Protein AF-A0A976JKV8-F1 (afdb_monomer_lite)

Secondary structure (DSSP, 8-state):
------------------------S-TT--HHHHHHHHHHHHHTTT----EEETTTT-BTTB--TT--HHHHHHSS--SEEEEEHHHHHHSHHHHHHHHHHHHHHHHHTTPEEEEE--PPPTTT---TT-----HHHHSTTSTTHHHHHHHHHHHHHHHTT-B-TTSPBPPEEEE-STTTTSSSSGGG--SS-THHHHHHHHHHHHHHHHHHHH-

Radius of gyration: 23.62 Å; chains: 1; bounding box: 41×101×48 Å

Sequence (215 aa):
MRMIHTRILTFLVGLIFFTNVHAIVDSNATIETKTLFQNLKSLQGKGTLFGHQNAEKEGHGWLRTGVSDVYKVSGKYPGVVGFDFKDVLQYYSTYFDFFLEKVKLAHEKGAVVTFSWHSYNPLTTRTFYDKTPAIDRILPGGDRHEYFKGRLDVIAKFANRALDAEGKLIPIIFRPWHEHNHKWFWWGNSKKSGKAAEQEFINLWRFTVHYLRDV

pLDDT: mean 91.11, std 15.88, range [36.81, 98.88]

Structure (mmCIF, N/CA/C/O backbone):
data_AF-A0A976JKV8-F1
#
_entry.id   AF-A0A976JKV8-F1
#
loop_
_atom_site.group_PDB
_atom_site.id
_atom_site.type_symbol
_atom_site.label_atom_id
_atom_site.label_alt_id
_atom_site.label_comp_id
_atom_site.label_asym_id
_atom_site.label_entity_id
_atom_site.label_seq_id
_atom_site.pdbx_PDB_ins_code
_atom_site.Cartn_x
_atom_site.Cartn_y
_atom_site.Cartn_z
_atom_site.occupancy
_atom_site.B_iso_or_equiv
_atom_site.auth_seq_id
_atom_site.auth_comp_id
_atom_site.auth_asym_id
_atom_site.auth_atom_id
_atom_site.pdbx_PDB_model_num
ATOM 1 N N . MET A 1 1 ? -20.499 -78.858 20.862 1.00 39.88 1 MET A N 1
ATOM 2 C CA . MET A 1 1 ? -19.099 -78.466 20.588 1.00 39.88 1 MET A CA 1
ATOM 3 C C . MET A 1 1 ? -19.122 -77.195 19.743 1.00 39.88 1 MET A C 1
ATOM 5 O O . MET A 1 1 ? -19.748 -77.214 18.698 1.00 39.88 1 MET A O 1
ATOM 9 N N . ARG A 1 2 ? -18.485 -76.123 20.247 1.00 39.72 2 ARG A N 1
ATOM 10 C CA . ARG A 1 2 ? -18.239 -74.781 19.661 1.00 39.72 2 ARG A CA 1
ATOM 11 C C . ARG A 1 2 ? -19.439 -73.844 19.414 1.00 39.72 2 ARG A C 1
ATOM 13 O O . ARG A 1 2 ? -19.993 -73.781 18.327 1.00 39.72 2 ARG A O 1
ATOM 20 N N . MET A 1 3 ? -19.728 -73.023 20.431 1.00 36.81 3 MET A N 1
ATOM 21 C CA . MET A 1 3 ? -20.344 -71.700 20.267 1.00 36.81 3 MET A CA 1
ATOM 22 C C . MET A 1 3 ? -19.334 -70.750 19.606 1.00 36.81 3 MET A C 1
ATOM 24 O O . MET A 1 3 ? -18.222 -70.599 20.112 1.00 36.81 3 MET A O 1
ATOM 28 N N . ILE A 1 4 ? -19.709 -70.102 18.504 1.00 42.97 4 ILE A N 1
ATOM 29 C CA . ILE A 1 4 ? -18.917 -69.038 17.874 1.00 42.97 4 ILE A CA 1
ATOM 30 C C . ILE A 1 4 ? -19.501 -67.704 18.346 1.00 42.97 4 ILE A C 1
ATOM 32 O O . ILE A 1 4 ? -20.624 -67.351 18.004 1.00 42.97 4 ILE A O 1
ATOM 36 N N . HIS A 1 5 ? -18.755 -66.992 19.191 1.00 41.97 5 HIS A N 1
ATOM 37 C CA . HIS A 1 5 ? -19.048 -65.610 19.564 1.00 41.97 5 HIS A CA 1
ATOM 38 C C . HIS A 1 5 ? -18.540 -64.678 18.463 1.00 41.97 5 HIS A C 1
ATOM 40 O O . HIS A 1 5 ? -17.334 -64.467 18.325 1.00 41.97 5 HIS A O 1
ATOM 46 N N . THR A 1 6 ? -19.456 -64.099 17.695 1.00 44.81 6 THR A N 1
ATOM 47 C CA . THR A 1 6 ? -19.142 -63.036 16.739 1.00 44.81 6 THR A CA 1
ATOM 48 C C . THR A 1 6 ? -18.954 -61.728 17.505 1.00 44.81 6 THR A C 1
ATOM 50 O O . THR A 1 6 ? -19.918 -61.126 17.973 1.00 44.81 6 THR A O 1
ATOM 53 N N . ARG A 1 7 ? -17.702 -61.288 17.675 1.00 43.22 7 ARG A N 1
ATOM 54 C CA . ARG A 1 7 ? -17.387 -59.951 18.195 1.00 43.22 7 ARG A CA 1
ATOM 55 C C . ARG A 1 7 ? -17.605 -58.928 17.080 1.00 43.22 7 ARG A C 1
ATOM 57 O O . ARG A 1 7 ? -16.866 -58.923 16.101 1.00 43.22 7 ARG A O 1
ATOM 64 N N . ILE A 1 8 ? -18.608 -58.068 17.235 1.00 44.66 8 ILE A N 1
ATOM 65 C CA . ILE A 1 8 ? -18.789 -56.882 16.393 1.00 44.66 8 ILE A CA 1
ATOM 66 C C . ILE A 1 8 ? -17.754 -55.848 16.848 1.00 44.66 8 ILE A C 1
ATOM 68 O O . ILE A 1 8 ? -17.825 -55.334 17.961 1.00 44.66 8 ILE A O 1
ATOM 72 N N . LEU A 1 9 ? -16.759 -55.595 16.000 1.00 39.41 9 LEU A N 1
ATOM 73 C CA . LEU A 1 9 ? -15.765 -54.547 16.191 1.00 39.41 9 LEU A CA 1
ATOM 74 C C . LEU A 1 9 ? -16.287 -53.275 15.510 1.00 39.41 9 LEU A C 1
ATOM 76 O O . LEU A 1 9 ? -16.192 -53.128 14.293 1.00 39.41 9 LEU A O 1
ATOM 80 N N . THR A 1 10 ? -16.883 -52.371 16.282 1.00 46.50 10 THR A N 1
ATOM 81 C CA . THR A 1 10 ? -17.338 -51.073 15.774 1.00 46.50 10 THR A CA 1
ATOM 82 C C . THR A 1 10 ? -16.123 -50.164 15.577 1.00 46.50 10 THR A C 1
ATOM 84 O O . THR A 1 10 ? -15.565 -49.648 16.542 1.00 46.50 10 THR A O 1
ATOM 87 N N . PHE A 1 11 ? -15.688 -49.977 14.330 1.00 43.47 11 PHE A N 1
ATOM 88 C CA . PHE A 1 11 ? -14.693 -48.963 13.977 1.00 43.47 11 PHE A CA 1
ATOM 89 C C . PHE A 1 11 ? -15.359 -47.582 14.004 1.00 43.47 11 PHE A C 1
ATOM 91 O O . PHE A 1 11 ? -16.168 -47.253 13.138 1.00 43.47 11 PHE A O 1
ATOM 98 N N . LEU A 1 12 ? -15.022 -46.769 15.007 1.00 46.75 12 LEU A N 1
ATOM 99 C CA . LEU A 1 12 ? -15.370 -45.352 15.024 1.00 46.75 12 LEU A CA 1
ATOM 100 C C . LEU A 1 12 ? -14.447 -44.636 14.026 1.00 46.75 12 LEU A C 1
ATOM 102 O O . LEU A 1 12 ? -13.292 -44.341 14.328 1.00 46.75 12 LEU A O 1
ATOM 106 N N . VAL A 1 13 ? -14.934 -44.391 12.810 1.00 50.72 13 VAL A N 1
ATOM 107 C CA . VAL A 1 13 ? -14.253 -43.500 11.865 1.00 50.72 13 VAL 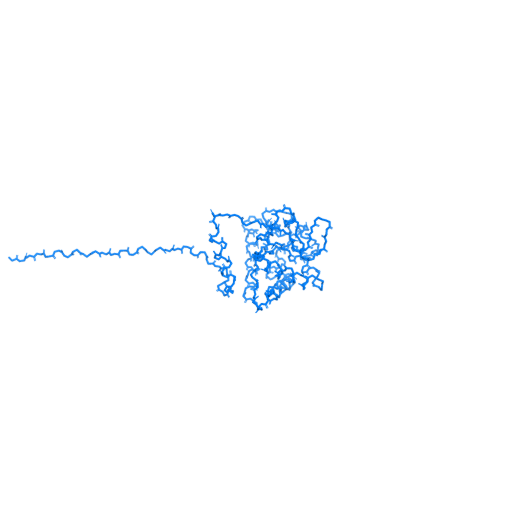A CA 1
ATOM 108 C C . VAL A 1 13 ? -14.469 -42.078 12.370 1.00 50.72 13 VAL A C 1
ATOM 110 O O . VAL A 1 13 ? -15.534 -41.492 12.185 1.00 50.72 13 VAL A O 1
ATOM 113 N N . GLY A 1 14 ? -13.471 -41.532 13.064 1.00 47.03 14 GLY A N 1
ATOM 114 C CA . GLY A 1 14 ? -13.439 -40.114 13.392 1.00 47.03 14 GLY A CA 1
ATOM 115 C C . GLY A 1 14 ? -13.418 -39.308 12.098 1.00 47.03 14 GLY A C 1
ATOM 116 O O . GLY A 1 14 ? -12.431 -39.343 11.365 1.00 47.03 14 GLY A O 1
ATOM 117 N N . LEU A 1 15 ? -14.506 -38.591 1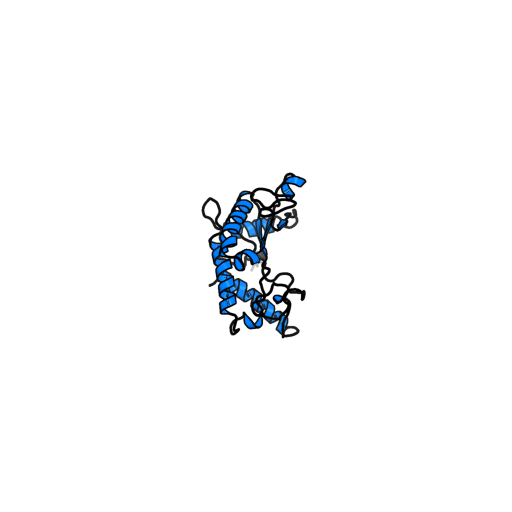1.806 1.00 45.84 15 LEU A N 1
ATOM 118 C CA . LEU A 1 15 ? -14.502 -37.547 10.788 1.00 45.84 15 LEU A CA 1
ATOM 119 C C . LEU A 1 15 ? -13.514 -36.468 11.244 1.00 45.84 15 LEU A C 1
ATOM 121 O O . LEU A 1 15 ? -13.829 -35.624 12.083 1.00 45.84 15 LEU A O 1
ATOM 125 N N . ILE A 1 16 ? -12.303 -36.498 10.694 1.00 51.25 16 ILE A N 1
ATOM 126 C CA . ILE A 1 16 ? -11.393 -35.361 10.766 1.00 51.25 16 ILE A CA 1
ATOM 127 C C . ILE A 1 16 ? -11.999 -34.295 9.857 1.00 51.25 16 ILE A C 1
ATOM 129 O O . ILE A 1 16 ? -11.837 -34.320 8.637 1.00 51.25 16 ILE A O 1
ATOM 133 N N . PHE A 1 17 ? -12.737 -33.361 10.452 1.00 45.94 17 PHE A N 1
ATOM 134 C CA . PHE A 1 17 ? -13.080 -32.118 9.784 1.00 45.94 17 PHE A CA 1
ATOM 135 C C . PHE A 1 17 ? -11.784 -31.330 9.588 1.00 45.94 17 PHE A C 1
ATOM 137 O O . PHE A 1 17 ? -11.336 -30.609 10.479 1.00 45.94 17 PHE A O 1
ATOM 144 N N . PHE A 1 18 ? -11.176 -31.453 8.408 1.00 44.19 18 PHE A N 1
ATOM 145 C CA . PHE A 1 18 ? -10.237 -30.449 7.930 1.00 44.19 18 PHE A CA 1
ATOM 146 C C . PHE A 1 18 ? -11.033 -29.164 7.725 1.00 44.19 18 PHE A C 1
ATOM 148 O O . PHE A 1 18 ? -11.621 -28.921 6.670 1.00 44.19 18 PHE A O 1
ATOM 155 N N . THR A 1 19 ? -11.095 -28.330 8.759 1.00 47.00 19 THR A N 1
ATOM 156 C CA . THR A 1 19 ? -11.430 -26.932 8.535 1.00 47.00 19 THR A CA 1
ATOM 157 C C . THR A 1 19 ? -10.326 -26.392 7.632 1.00 47.00 19 THR A C 1
ATOM 159 O O . THR A 1 19 ? -9.151 -26.419 7.990 1.00 47.00 19 THR A O 1
ATOM 162 N N . ASN A 1 20 ? -10.682 -25.954 6.422 1.00 43.91 20 ASN A N 1
ATOM 163 C CA . ASN A 1 20 ? -9.790 -25.159 5.582 1.00 43.91 20 ASN A CA 1
ATOM 164 C C . ASN A 1 20 ? -9.567 -23.819 6.298 1.00 43.91 20 ASN A C 1
ATOM 166 O O . ASN A 1 20 ? -10.203 -22.795 6.008 1.00 43.91 20 ASN A O 1
ATOM 170 N N . VAL A 1 21 ? -8.697 -23.838 7.308 1.00 53.44 21 VAL A N 1
ATOM 171 C CA . VAL A 1 21 ? -8.121 -22.647 7.904 1.00 53.44 21 VAL A CA 1
ATOM 172 C C . VAL A 1 21 ? -7.271 -22.051 6.796 1.00 53.44 21 VAL A C 1
ATOM 174 O O . VAL A 1 21 ? -6.138 -22.458 6.578 1.00 53.44 21 VAL A O 1
ATOM 177 N N . HIS A 1 22 ? -7.863 -21.134 6.032 1.00 58.97 22 HIS A N 1
ATOM 178 C CA . HIS A 1 22 ? -7.106 -20.255 5.156 1.00 58.97 22 HIS A CA 1
ATOM 179 C C . HIS A 1 22 ? -6.060 -19.576 6.038 1.00 58.97 22 HIS A C 1
ATOM 181 O O . HIS A 1 22 ? -6.407 -18.735 6.872 1.00 58.97 22 HIS A O 1
ATOM 187 N N . ALA A 1 23 ? -4.820 -20.046 5.936 1.00 80.38 23 ALA A N 1
ATOM 188 C CA . ALA A 1 23 ? -3.713 -19.532 6.712 1.00 80.38 23 ALA A CA 1
ATOM 189 C C . ALA A 1 23 ? -3.406 -18.106 6.24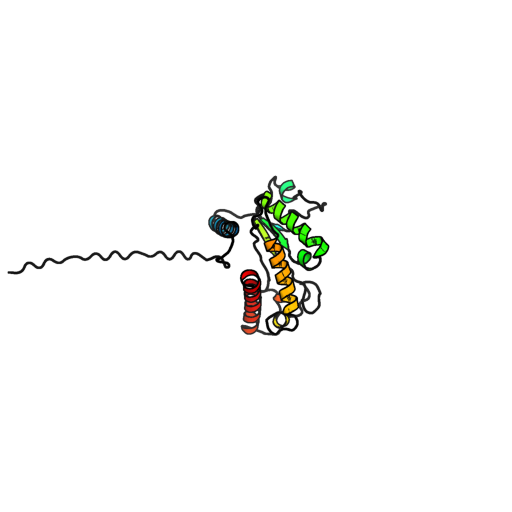5 1.00 80.38 23 ALA A C 1
ATOM 191 O O . ALA A 1 23 ? -3.526 -17.782 5.061 1.00 80.38 23 ALA A O 1
ATOM 192 N N . ILE A 1 24 ? -3.025 -17.249 7.187 1.00 92.25 24 ILE A N 1
ATOM 193 C CA . ILE A 1 24 ? -2.465 -15.940 6.864 1.00 92.25 24 ILE A CA 1
ATOM 194 C C . ILE A 1 24 ? -1.150 -16.127 6.085 1.00 92.25 24 ILE A C 1
ATOM 196 O O . ILE A 1 24 ? -0.416 -17.085 6.321 1.00 92.25 24 ILE A O 1
ATOM 200 N N . VAL A 1 25 ? -0.864 -15.219 5.146 1.00 95.75 25 VAL A N 1
ATOM 201 C CA . VAL A 1 25 ? 0.327 -15.282 4.274 1.00 95.75 25 VAL A CA 1
ATOM 202 C C . VAL A 1 25 ? 1.633 -15.255 5.073 1.00 95.75 25 VAL A C 1
ATOM 204 O O . VAL A 1 25 ? 2.606 -15.899 4.682 1.00 95.75 25 VAL A O 1
ATOM 207 N N . ASP A 1 26 ? 1.654 -14.519 6.181 1.00 96.94 26 ASP A N 1
ATOM 208 C CA . ASP A 1 26 ? 2.770 -14.477 7.117 1.00 96.94 26 ASP A CA 1
ATOM 209 C C . ASP A 1 26 ? 2.430 -15.256 8.394 1.00 96.94 26 ASP A C 1
ATOM 211 O O . ASP A 1 26 ? 1.652 -14.806 9.238 1.00 96.94 26 ASP A O 1
ATOM 215 N N . SER A 1 27 ? 3.028 -16.440 8.550 1.00 94.31 27 SER A N 1
ATOM 216 C CA . SER A 1 27 ? 2.865 -17.273 9.746 1.00 94.31 27 SER A CA 1
ATOM 217 C C . SER A 1 27 ? 3.461 -16.636 11.005 1.00 94.31 27 SER A C 1
ATOM 219 O O . SER A 1 27 ? 3.006 -16.929 12.118 1.00 94.31 27 SER A O 1
ATOM 221 N N . ASN A 1 28 ? 4.434 -15.738 10.840 1.00 95.81 28 ASN A N 1
ATOM 222 C CA . ASN A 1 28 ? 5.123 -15.031 11.916 1.00 95.81 28 ASN A CA 1
ATOM 223 C C . ASN A 1 28 ? 4.481 -13.675 12.236 1.00 95.81 28 ASN A C 1
ATOM 225 O O . ASN A 1 28 ? 4.960 -12.985 13.134 1.00 95.81 28 ASN A O 1
ATOM 229 N N . ALA A 1 29 ? 3.359 -13.338 11.589 1.00 97.38 29 ALA A N 1
ATOM 230 C CA . ALA A 1 29 ? 2.634 -12.101 11.839 1.00 97.38 29 ALA A CA 1
ATOM 231 C C . ALA A 1 29 ? 2.325 -11.911 13.334 1.00 97.38 29 ALA A C 1
ATOM 233 O O . ALA A 1 29 ? 2.075 -12.883 14.067 1.00 97.38 29 ALA A O 1
ATOM 234 N N . THR A 1 30 ? 2.298 -10.647 13.766 1.00 98.06 30 THR A N 1
ATOM 235 C CA . THR A 1 30 ? 1.994 -10.263 15.150 1.00 98.06 30 THR A CA 1
ATOM 236 C C . THR A 1 30 ? 0.635 -10.790 15.603 1.00 98.06 30 THR A C 1
ATOM 238 O O . THR A 1 30 ? -0.246 -11.103 14.789 1.00 98.06 30 THR A O 1
ATOM 241 N N . ILE A 1 31 ? 0.438 -10.880 16.921 1.00 97.44 31 ILE A N 1
ATOM 242 C CA . ILE A 1 31 ? -0.849 -11.301 17.477 1.00 97.44 31 ILE A CA 1
ATOM 243 C C . ILE A 1 31 ? -1.970 -10.339 17.061 1.00 97.44 31 ILE A C 1
ATOM 245 O O . ILE A 1 31 ? -3.061 -10.793 16.722 1.00 97.44 31 ILE A O 1
ATOM 249 N N . GLU A 1 32 ? -1.688 -9.039 16.977 1.00 97.88 32 GLU A N 1
ATOM 250 C CA . GLU A 1 32 ? -2.613 -8.004 16.513 1.00 97.88 32 GLU A CA 1
ATOM 251 C C . GLU A 1 32 ? -3.039 -8.251 15.055 1.00 97.88 32 GLU A C 1
ATOM 253 O O . GLU A 1 32 ? -4.229 -8.224 14.738 1.00 97.88 32 GLU A O 1
ATOM 258 N N . THR A 1 33 ? -2.095 -8.591 14.170 1.00 98.31 33 THR A N 1
ATOM 259 C CA . THR A 1 33 ? -2.385 -8.870 12.752 1.00 98.31 33 THR A CA 1
ATOM 260 C C . THR A 1 33 ? -3.195 -10.156 12.579 1.00 98.31 33 THR A C 1
ATOM 262 O O . THR A 1 33 ? -4.171 -10.191 11.822 1.00 98.31 33 THR A O 1
ATOM 265 N N . LYS A 1 34 ? -2.845 -11.215 13.321 1.00 97.31 34 LYS A N 1
ATOM 266 C CA . LYS A 1 34 ? -3.608 -12.475 13.349 1.00 97.31 34 LYS A CA 1
ATOM 267 C C . LYS A 1 34 ? -5.030 -12.253 13.873 1.00 97.31 34 LYS A C 1
ATOM 269 O O . LYS A 1 34 ? -5.981 -12.786 13.300 1.00 97.31 34 LYS A O 1
ATOM 274 N N . THR A 1 35 ? -5.177 -11.423 14.904 1.00 96.56 35 THR A N 1
ATOM 275 C CA . THR A 1 35 ? -6.473 -11.050 15.484 1.00 96.56 35 THR A CA 1
ATOM 276 C C . THR A 1 35 ? -7.320 -10.262 14.487 1.00 96.56 35 THR A C 1
ATOM 278 O O . THR A 1 35 ? -8.487 -10.596 14.290 1.00 96.56 35 THR A O 1
ATOM 281 N N . LEU A 1 36 ? -6.746 -9.281 13.777 1.00 97.31 36 LEU A N 1
ATOM 282 C CA . LEU A 1 36 ? -7.456 -8.555 12.719 1.00 97.31 36 LEU A CA 1
ATOM 283 C C . LEU A 1 36 ? -7.985 -9.513 11.641 1.00 97.31 36 LEU A C 1
ATOM 285 O O . LEU A 1 36 ? -9.162 -9.447 11.286 1.00 97.31 36 LEU A O 1
ATOM 289 N N . PHE A 1 37 ? -7.149 -10.429 11.145 1.00 97.00 37 PHE A N 1
ATOM 290 C CA . PHE A 1 37 ? -7.559 -11.413 10.139 1.00 97.00 37 PHE A CA 1
ATOM 291 C C . PHE A 1 37 ? -8.741 -12.273 10.617 1.00 97.00 37 PHE A C 1
ATOM 293 O O . PHE A 1 37 ? -9.720 -12.459 9.889 1.00 97.00 37 PHE A O 1
ATOM 300 N N . GLN A 1 38 ? -8.684 -12.763 11.859 1.00 95.69 38 GLN A N 1
ATOM 301 C CA . GLN A 1 38 ? -9.765 -13.545 12.464 1.00 95.69 38 GLN A CA 1
ATOM 302 C C . GLN A 1 38 ? -11.049 -12.725 12.640 1.00 95.69 38 GLN A C 1
ATOM 304 O O . GLN A 1 38 ? -12.133 -13.225 12.336 1.00 95.69 38 GLN A O 1
ATOM 309 N N . ASN A 1 39 ? -10.937 -11.466 13.066 1.00 95.12 39 ASN A N 1
ATOM 310 C CA . ASN A 1 39 ? -12.075 -10.563 13.229 1.00 95.12 39 ASN A CA 1
ATOM 311 C C . ASN A 1 39 ? -12.764 -10.271 11.891 1.00 95.12 39 ASN A C 1
ATOM 313 O O . ASN A 1 39 ? -13.984 -10.364 11.792 1.00 95.12 39 ASN A O 1
ATOM 317 N N . LEU A 1 40 ? -12.002 -9.997 10.830 1.00 95.69 40 LEU A N 1
ATOM 318 C CA . LEU A 1 40 ? -12.573 -9.788 9.495 1.00 95.69 40 LEU A CA 1
ATOM 319 C C . LEU A 1 40 ? -13.291 -11.041 8.984 1.00 95.69 40 LEU A C 1
ATOM 321 O O . LEU A 1 40 ? -14.386 -10.946 8.430 1.00 95.69 40 LEU A O 1
ATOM 325 N N . LYS A 1 41 ? -12.720 -12.226 9.228 1.00 94.00 41 LYS A N 1
ATOM 326 C CA . LYS A 1 41 ? -13.367 -13.498 8.890 1.00 94.00 41 LYS A CA 1
ATOM 327 C C . LYS A 1 41 ? -14.652 -13.717 9.691 1.00 94.00 41 LYS A C 1
ATOM 329 O O . LYS A 1 41 ? -15.642 -14.181 9.135 1.00 94.00 41 LYS A O 1
ATOM 334 N N . SER A 1 42 ? -14.666 -13.374 10.979 1.00 94.25 42 SER A N 1
ATOM 335 C CA . SER A 1 42 ? -15.834 -13.572 11.846 1.00 94.25 42 SER A CA 1
ATOM 336 C C . SER A 1 42 ? -17.001 -12.626 11.529 1.00 94.25 42 SER A C 1
ATOM 338 O O . SER A 1 42 ? -18.146 -12.950 11.867 1.00 94.25 42 SER A O 1
ATOM 340 N N . LEU A 1 43 ? -16.721 -11.494 10.872 1.00 94.62 43 LEU A N 1
ATOM 341 C CA . LEU A 1 43 ? -17.704 -10.530 10.367 1.00 94.62 43 LEU A CA 1
ATOM 342 C C . LEU A 1 43 ? -18.324 -10.934 9.021 1.00 94.62 43 LEU A C 1
ATOM 344 O O . LEU A 1 43 ? -19.372 -10.398 8.653 1.00 94.62 43 LEU A O 1
ATOM 348 N N . GLN A 1 44 ? -17.717 -11.874 8.289 1.00 93.69 44 GLN A N 1
ATOM 349 C CA . GLN A 1 44 ? -18.219 -12.315 6.989 1.00 93.69 44 GLN A CA 1
ATOM 350 C C . GLN A 1 44 ? -19.674 -12.801 7.101 1.00 93.69 44 GLN A C 1
ATOM 352 O O . GLN A 1 44 ? -20.004 -13.646 7.931 1.00 93.69 44 GLN A O 1
ATOM 357 N N . GLY A 1 45 ? -20.557 -12.241 6.269 1.00 95.31 45 GLY A N 1
ATOM 358 C CA . GLY A 1 45 ? -21.988 -12.565 6.260 1.00 95.31 45 GLY A CA 1
ATOM 359 C C . GLY A 1 45 ? -22.818 -11.932 7.386 1.00 95.31 45 GLY A C 1
ATOM 360 O O . GLY A 1 45 ? -24.030 -12.113 7.395 1.00 95.31 45 GLY A O 1
ATOM 361 N N . LYS A 1 46 ? -22.206 -11.176 8.312 1.00 97.06 46 LYS A N 1
ATOM 362 C CA . LYS A 1 46 ? -22.911 -10.485 9.412 1.00 97.06 46 LYS A CA 1
ATOM 363 C C . LYS A 1 46 ? -23.078 -8.985 9.184 1.00 97.06 46 LYS A C 1
ATOM 365 O O . LYS A 1 46 ? -23.945 -8.364 9.789 1.00 97.06 46 LYS A O 1
ATOM 370 N N . GLY A 1 47 ? -22.245 -8.398 8.332 1.00 94.19 47 GLY A N 1
ATOM 371 C CA . GLY A 1 47 ? -22.299 -6.983 7.995 1.00 94.19 47 GLY A CA 1
ATOM 372 C C . GLY A 1 47 ? -21.136 -6.564 7.107 1.00 94.19 47 GLY A C 1
ATOM 373 O O . GLY A 1 47 ? -20.259 -7.363 6.777 1.00 94.19 47 GLY A O 1
ATOM 374 N N . THR A 1 48 ? -21.130 -5.289 6.732 1.00 95.50 48 THR A N 1
ATOM 375 C CA . THR A 1 48 ? -20.083 -4.689 5.903 1.00 95.50 48 THR A CA 1
ATOM 376 C C . THR A 1 48 ? -19.451 -3.531 6.657 1.00 95.50 48 THR A C 1
ATOM 378 O O . THR A 1 48 ? -20.147 -2.618 7.097 1.00 95.50 48 THR A O 1
ATOM 381 N N . LEU A 1 49 ? -18.124 -3.556 6.792 1.00 96.94 49 LEU A N 1
ATOM 382 C CA . LEU A 1 49 ? -17.380 -2.401 7.281 1.00 96.94 49 LEU A CA 1
ATOM 383 C C . LEU A 1 49 ? -17.321 -1.350 6.171 1.00 96.94 49 LEU A C 1
ATOM 385 O O . LEU A 1 49 ? -16.803 -1.609 5.086 1.00 96.94 49 LEU A O 1
ATOM 389 N N . PHE A 1 50 ? -17.851 -0.162 6.448 1.00 98.06 50 PHE A N 1
ATOM 390 C CA . PHE A 1 50 ? -17.724 0.977 5.548 1.00 98.06 50 PHE A CA 1
ATOM 391 C C . PHE A 1 50 ? -16.298 1.540 5.601 1.00 98.06 50 PHE A C 1
ATOM 393 O O . PHE A 1 50 ? -15.766 1.777 6.691 1.00 98.06 50 PHE A O 1
ATOM 400 N N . GLY A 1 51 ? -15.705 1.771 4.429 1.00 97.94 51 GLY A N 1
ATOM 401 C CA . GLY A 1 51 ? -14.361 2.319 4.287 1.00 97.94 51 GLY A CA 1
ATOM 402 C C . GLY A 1 51 ? -14.326 3.644 3.537 1.00 97.94 51 GLY A C 1
ATOM 403 O O . GLY A 1 51 ? -15.091 3.842 2.596 1.00 97.94 51 GLY A O 1
ATOM 404 N N . HIS A 1 52 ? -13.413 4.535 3.928 1.00 97.94 52 HIS A N 1
ATOM 405 C CA . HIS A 1 52 ? -13.193 5.810 3.244 1.00 97.94 52 HIS A CA 1
ATOM 406 C C . HIS A 1 52 ? -11.695 6.109 3.088 1.00 97.94 52 HIS A C 1
ATOM 408 O O . HIS A 1 52 ? -10.924 6.051 4.052 1.00 97.94 52 HIS A O 1
ATOM 414 N N . GLN A 1 53 ? -11.279 6.417 1.859 1.00 97.50 53 GLN A N 1
ATOM 415 C CA . GLN A 1 53 ? -9.902 6.798 1.548 1.00 97.50 53 GLN A CA 1
ATOM 416 C C . GLN A 1 53 ? -9.612 8.195 2.116 1.00 97.50 53 GLN A C 1
ATOM 418 O O . GLN A 1 53 ? -10.447 9.089 2.034 1.00 97.50 53 GLN A O 1
ATOM 423 N N . ASN A 1 54 ? -8.422 8.387 2.682 1.00 94.38 54 ASN A N 1
ATOM 424 C CA . ASN A 1 54 ? -7.918 9.645 3.232 1.00 94.38 54 ASN A CA 1
ATOM 425 C C . ASN A 1 54 ? -8.787 10.266 4.344 1.00 94.38 54 ASN A C 1
ATOM 427 O O . ASN A 1 54 ? -8.675 11.461 4.615 1.00 94.38 54 ASN A O 1
ATOM 431 N N . ALA A 1 55 ? -9.592 9.460 5.045 1.00 92.69 55 ALA A N 1
ATOM 432 C CA . ALA A 1 55 ? -10.560 9.938 6.037 1.00 92.69 55 ALA A CA 1
ATOM 433 C C . ALA A 1 55 ? -9.960 10.709 7.232 1.00 92.69 55 ALA A C 1
ATOM 435 O O . ALA A 1 55 ? -10.695 11.437 7.891 1.00 92.69 55 ALA A O 1
ATOM 436 N N . GLU A 1 56 ? -8.656 10.561 7.497 1.00 88.94 56 GLU A N 1
ATOM 437 C CA . GLU A 1 56 ? -7.904 11.277 8.550 1.00 88.94 56 GLU A CA 1
ATOM 438 C C . GLU A 1 56 ? -6.950 12.357 7.995 1.00 88.94 56 GLU A C 1
ATOM 440 O O . GLU A 1 56 ? -6.165 12.976 8.727 1.00 88.94 56 GLU A O 1
ATOM 445 N N . LYS A 1 57 ? -6.976 12.567 6.677 1.00 88.12 57 LYS A N 1
ATOM 446 C CA . LYS A 1 57 ? -6.076 13.468 5.952 1.00 88.12 57 LYS A CA 1
ATOM 447 C C . LYS A 1 57 ? -6.826 14.668 5.377 1.00 88.12 57 LYS A C 1
ATOM 449 O O . LYS A 1 57 ? -6.375 15.796 5.570 1.00 88.12 57 LYS A O 1
ATOM 454 N N . GLU A 1 58 ? -7.927 14.432 4.669 1.00 89.69 58 GLU A N 1
ATOM 455 C CA . GLU A 1 58 ? -8.609 15.458 3.873 1.00 89.69 58 GLU A CA 1
ATOM 456 C C . GLU A 1 58 ? -10.117 15.217 3.748 1.00 89.69 58 GLU A C 1
ATOM 458 O O . GLU A 1 58 ? -10.608 14.101 3.934 1.00 89.69 58 GLU A O 1
ATOM 463 N N . GLY A 1 59 ? -10.840 16.284 3.408 1.00 90.75 59 GLY A N 1
ATOM 464 C CA . GLY A 1 59 ? -12.265 16.254 3.102 1.00 90.75 59 GLY A CA 1
ATOM 465 C C . GLY A 1 59 ? -12.743 17.559 2.465 1.00 90.75 59 GLY A C 1
ATOM 466 O O . GLY A 1 59 ? -11.957 18.443 2.116 1.00 90.75 59 GLY A O 1
ATOM 467 N N . HIS A 1 60 ? -14.052 17.694 2.289 1.00 90.44 60 HIS A N 1
ATOM 468 C CA . HIS A 1 60 ? -14.684 18.827 1.637 1.00 90.44 60 HIS A CA 1
ATOM 469 C C . HIS A 1 60 ? -14.457 20.126 2.423 1.00 90.44 60 HIS A C 1
ATOM 471 O O . HIS A 1 60 ? -15.015 20.336 3.503 1.00 90.44 60 HIS A O 1
ATOM 477 N N . GLY A 1 61 ? -13.625 21.008 1.862 1.00 89.31 61 GLY A N 1
ATOM 478 C CA . GLY A 1 61 ? -13.310 22.318 2.433 1.00 89.31 61 GLY A CA 1
ATOM 479 C C . GLY A 1 61 ? -12.278 22.304 3.566 1.00 89.31 61 GLY A C 1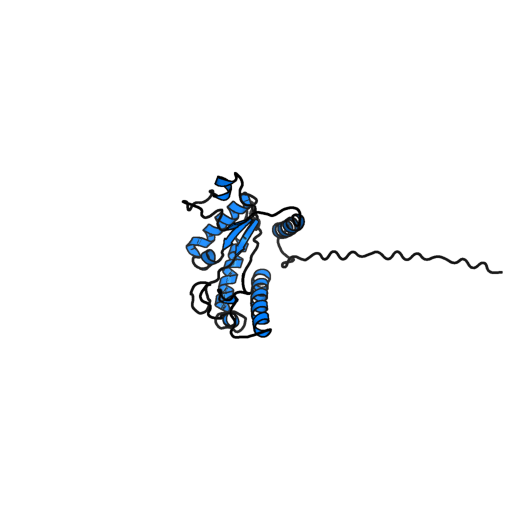
ATOM 480 O O . GLY A 1 61 ? -12.182 23.293 4.289 1.00 89.31 61 GLY A O 1
ATOM 481 N N . TRP A 1 62 ? -11.515 21.218 3.765 1.00 87.44 62 TRP A N 1
ATOM 482 C CA . TRP A 1 62 ? -10.475 21.173 4.803 1.00 87.44 62 TRP A CA 1
ATOM 483 C C . TRP A 1 62 ? -9.319 20.202 4.502 1.00 87.44 62 TRP A C 1
ATOM 485 O O . TRP A 1 62 ? -9.493 19.159 3.875 1.00 87.44 62 TRP A O 1
ATOM 495 N N . LEU A 1 63 ? -8.135 20.538 5.031 1.00 83.88 63 LEU A N 1
ATOM 496 C CA . LEU A 1 63 ? -6.914 19.719 5.036 1.00 83.88 63 LEU A CA 1
ATOM 497 C C . LEU A 1 63 ? -6.274 19.773 6.435 1.00 83.88 63 LEU A C 1
ATOM 499 O O . LEU A 1 63 ? -5.434 20.627 6.703 1.00 83.88 63 LEU A O 1
ATOM 503 N N . ARG A 1 64 ? -6.725 18.930 7.374 1.00 79.19 64 ARG A N 1
ATOM 504 C CA . ARG A 1 64 ? -6.244 18.919 8.770 1.00 79.19 64 ARG A CA 1
ATOM 505 C C . ARG A 1 64 ? -6.546 17.602 9.486 1.00 79.19 64 ARG A C 1
ATOM 507 O O . ARG A 1 64 ? -7.523 16.938 9.173 1.00 79.19 64 ARG A O 1
ATOM 514 N N . THR A 1 65 ? -5.731 17.245 10.477 1.00 79.62 65 THR A N 1
ATOM 515 C CA . THR A 1 65 ? -5.939 16.058 11.326 1.00 79.62 65 THR A CA 1
ATOM 516 C C . THR A 1 65 ? -7.224 16.158 12.161 1.00 79.62 65 THR A C 1
ATOM 518 O O . THR A 1 65 ? -7.640 17.253 12.538 1.00 79.62 65 THR A O 1
ATOM 521 N N . GLY A 1 66 ? -7.845 15.016 12.477 1.00 76.62 66 GLY A N 1
ATOM 522 C CA . GLY A 1 66 ? -8.911 14.925 13.484 1.00 76.62 66 GLY A CA 1
ATOM 523 C C . GLY A 1 66 ? -10.316 15.272 12.991 1.00 76.62 66 GLY A C 1
ATOM 524 O O . GLY A 1 66 ? -11.268 15.188 13.762 1.00 76.62 66 GLY A O 1
ATOM 525 N N . VAL A 1 67 ? -10.473 15.620 11.714 1.00 85.44 67 VAL A N 1
ATOM 526 C CA . VAL A 1 67 ? -11.778 15.851 11.085 1.00 85.44 67 VAL A CA 1
ATOM 527 C C . VAL A 1 67 ? -12.100 14.699 10.141 1.00 85.44 67 VAL A C 1
ATOM 529 O O . VAL A 1 67 ? -11.208 14.155 9.508 1.00 85.44 67 VAL A O 1
ATOM 532 N N . SER A 1 68 ? -13.377 14.327 10.049 1.00 91.69 68 SER A N 1
ATOM 533 C CA . SER A 1 68 ? -13.866 13.331 9.097 1.00 91.69 68 SER A CA 1
ATOM 534 C C . SER A 1 68 ? -15.210 13.776 8.539 1.00 91.69 68 SER A C 1
ATOM 536 O O . SER A 1 68 ? -16.131 14.066 9.305 1.00 91.69 68 SER A O 1
ATOM 538 N N . ASP A 1 69 ? -15.343 13.823 7.214 1.00 94.94 69 ASP A N 1
ATOM 539 C CA . ASP A 1 69 ? -16.634 14.132 6.589 1.00 94.94 69 ASP A CA 1
ATOM 540 C C . ASP A 1 69 ? -17.667 13.048 6.871 1.00 94.94 69 ASP A C 1
ATOM 542 O O . ASP A 1 69 ? -18.821 13.372 7.129 1.00 94.94 69 ASP A O 1
ATOM 546 N N . VAL A 1 70 ? -17.237 11.783 6.929 1.00 95.88 70 VAL A N 1
ATOM 547 C CA . VAL A 1 70 ? -18.089 10.652 7.323 1.00 95.88 70 VAL A CA 1
ATOM 548 C C . VAL A 1 70 ? -18.704 10.924 8.696 1.00 95.88 70 VAL A C 1
ATOM 550 O O . VAL A 1 70 ? -19.920 10.873 8.849 1.00 95.88 70 VAL A O 1
ATOM 553 N N . TYR A 1 71 ? -17.887 11.339 9.669 1.00 95.00 71 TYR A N 1
ATOM 554 C CA . TYR A 1 71 ? -18.391 11.683 10.996 1.00 95.00 71 TYR A CA 1
ATOM 555 C C . TYR A 1 71 ? -19.348 12.879 10.969 1.00 95.00 71 TYR A C 1
ATOM 557 O O . TYR A 1 71 ? -20.391 12.833 11.615 1.00 95.00 71 TYR A O 1
ATOM 565 N N . LYS A 1 72 ? -19.038 13.935 10.206 1.00 93.88 72 LYS A N 1
ATOM 566 C CA . LYS A 1 72 ? -19.920 15.110 10.096 1.00 93.88 72 LYS A CA 1
ATOM 567 C C . LYS A 1 72 ? -21.304 14.758 9.554 1.00 93.88 72 LYS A C 1
ATOM 569 O O . LYS A 1 72 ? -22.278 15.354 9.998 1.00 93.88 72 LYS A O 1
ATOM 574 N N . VAL A 1 73 ? -21.390 13.830 8.598 1.00 95.75 73 VAL A N 1
ATOM 575 C CA . VAL A 1 73 ? -22.669 13.478 7.959 1.00 95.75 73 VAL A CA 1
ATOM 576 C C . VAL A 1 73 ? -23.422 12.371 8.691 1.00 95.75 73 VAL A C 1
ATOM 578 O O . VAL A 1 73 ? -24.648 12.369 8.669 1.00 95.75 73 VAL A O 1
ATOM 581 N N . SER A 1 74 ? -22.724 11.428 9.333 1.00 96.50 74 SER A N 1
ATOM 582 C CA . SER A 1 74 ? -23.352 10.232 9.913 1.00 96.50 74 SER A CA 1
ATOM 583 C C . SER A 1 74 ? -23.237 10.119 11.435 1.00 96.50 74 SER A C 1
ATOM 585 O O . SER A 1 74 ? -23.781 9.176 12.010 1.00 96.50 74 SER A O 1
ATOM 587 N N . GLY A 1 75 ? -22.477 10.998 12.094 1.00 96.06 75 GLY A N 1
ATOM 588 C CA . GLY A 1 75 ? -22.150 10.902 13.521 1.00 96.06 75 GLY A CA 1
ATOM 589 C C . GLY A 1 75 ? -21.249 9.714 13.888 1.00 96.06 75 GLY A C 1
ATOM 590 O O . GLY A 1 75 ? -21.138 9.374 15.064 1.00 96.06 75 GLY A O 1
ATOM 591 N N . LYS A 1 76 ? -20.632 9.041 12.902 1.00 95.94 76 LYS A N 1
ATOM 592 C CA . LYS A 1 76 ? -19.757 7.871 13.101 1.00 95.94 76 LYS A CA 1
ATOM 593 C C . LYS A 1 76 ? -18.524 7.946 12.204 1.00 95.94 76 LYS A C 1
ATOM 595 O O . LYS A 1 76 ? -18.603 8.416 11.077 1.00 95.94 76 LYS A O 1
ATOM 600 N N . TYR A 1 77 ? -17.388 7.462 12.696 1.00 96.38 77 TYR A N 1
ATOM 601 C CA . TYR A 1 77 ? -16.177 7.302 11.886 1.00 96.38 77 TYR A CA 1
ATOM 602 C C . TYR A 1 77 ? -16.285 6.068 10.971 1.00 96.38 77 TYR A C 1
ATOM 604 O O . TYR A 1 77 ? -17.043 5.144 11.287 1.00 96.38 77 TYR A O 1
ATOM 612 N N . PRO A 1 78 ? -15.558 6.025 9.837 1.00 97.06 78 PRO A N 1
ATOM 613 C CA . PRO A 1 78 ? -15.509 4.828 9.004 1.00 97.06 78 PRO A CA 1
ATOM 614 C C . PRO A 1 78 ? -14.825 3.674 9.751 1.00 97.06 78 PRO A C 1
ATOM 616 O O . PRO A 1 78 ? -13.865 3.883 10.489 1.00 97.06 78 PRO A O 1
ATOM 619 N N . GLY A 1 79 ? -15.299 2.446 9.526 1.00 97.56 79 GLY A N 1
ATOM 620 C CA . GLY A 1 79 ? -14.694 1.241 10.105 1.00 97.56 79 GLY A CA 1
ATOM 621 C C . GLY A 1 79 ? -13.387 0.832 9.419 1.00 97.56 79 GLY A C 1
ATOM 622 O O . GLY A 1 79 ? -12.611 0.066 9.983 1.00 97.56 79 GLY A O 1
ATOM 623 N N . VAL A 1 80 ? -13.137 1.348 8.211 1.00 98.62 80 VAL A N 1
ATOM 624 C CA . VAL A 1 80 ? -11.878 1.181 7.474 1.00 98.62 80 VAL A CA 1
ATOM 625 C C . VAL A 1 80 ? -11.376 2.544 6.995 1.00 98.62 80 VAL A C 1
ATOM 627 O O . VAL A 1 80 ? -12.114 3.300 6.361 1.00 98.62 80 VAL A O 1
ATOM 630 N N . VAL A 1 81 ? -10.107 2.851 7.245 1.00 98.44 81 VAL A N 1
ATOM 631 C CA . VAL A 1 81 ? -9.443 4.048 6.717 1.00 98.44 81 VAL A CA 1
ATOM 632 C C . VAL A 1 81 ? -8.387 3.624 5.706 1.00 98.44 81 VAL A C 1
ATOM 634 O O . VAL A 1 81 ? -7.499 2.825 6.009 1.00 98.44 81 VAL A O 1
ATOM 637 N N . GLY A 1 82 ? -8.510 4.150 4.489 1.00 98.31 82 GLY A N 1
ATOM 638 C CA . GLY A 1 82 ? -7.598 3.852 3.392 1.00 98.31 82 GLY A CA 1
ATOM 639 C C . GLY A 1 82 ? -6.584 4.962 3.138 1.00 98.31 82 GLY A C 1
ATOM 640 O O . GLY A 1 82 ? -6.923 6.141 3.186 1.00 98.31 82 GLY A O 1
ATOM 641 N N . PHE A 1 83 ? -5.353 4.585 2.818 1.00 98.25 83 PHE A N 1
ATOM 642 C CA . PHE A 1 83 ? -4.275 5.476 2.391 1.00 98.25 83 PHE A CA 1
ATOM 643 C C . PHE A 1 83 ? -3.563 4.900 1.161 1.00 98.25 83 PHE A C 1
ATOM 645 O O . PHE A 1 83 ? -3.920 3.829 0.662 1.00 98.25 83 PHE A O 1
ATOM 652 N N . ASP A 1 84 ? -2.572 5.619 0.634 1.00 98.50 84 ASP A N 1
ATOM 653 C CA . ASP A 1 84 ? -1.780 5.156 -0.502 1.00 98.50 84 ASP A CA 1
ATOM 654 C C . ASP A 1 84 ? -0.285 5.385 -0.279 1.00 98.50 84 ASP A C 1
ATOM 656 O O . ASP A 1 84 ? 0.138 6.479 0.099 1.00 98.50 84 ASP A O 1
ATOM 660 N N . PHE A 1 85 ? 0.533 4.370 -0.563 1.00 98.62 85 PHE A N 1
ATOM 661 C CA . PHE A 1 85 ? 1.985 4.485 -0.422 1.00 98.62 85 PHE A CA 1
ATOM 662 C C . PHE A 1 85 ? 2.632 5.418 -1.454 1.00 98.62 85 PHE A C 1
ATOM 664 O O . PHE A 1 85 ? 3.789 5.791 -1.273 1.00 98.62 85 PHE A O 1
ATOM 671 N N . LYS A 1 86 ? 1.923 5.836 -2.513 1.00 97.69 86 LYS A N 1
ATOM 672 C CA . LYS A 1 86 ? 2.424 6.766 -3.538 1.00 97.69 86 LYS A CA 1
ATOM 673 C C . LYS A 1 86 ? 3.098 7.987 -2.924 1.00 97.69 86 LYS A C 1
ATOM 675 O O . LYS A 1 86 ? 4.238 8.275 -3.276 1.00 97.69 86 LYS A O 1
ATOM 680 N N . ASP A 1 87 ? 2.420 8.681 -2.015 1.00 93.56 87 ASP A N 1
ATOM 681 C CA . ASP A 1 87 ? 2.939 9.929 -1.444 1.00 93.56 87 ASP A CA 1
ATOM 682 C C . ASP A 1 87 ? 4.041 9.665 -0.411 1.00 93.56 87 ASP A C 1
ATOM 684 O O . ASP A 1 87 ? 5.054 10.360 -0.423 1.00 93.56 87 ASP A O 1
ATOM 688 N N . VAL A 1 88 ? 3.911 8.598 0.392 1.00 97.62 88 VAL A N 1
ATOM 689 C CA . VAL A 1 88 ? 4.967 8.125 1.314 1.00 97.62 88 VAL A CA 1
ATOM 690 C C . VAL A 1 88 ? 6.276 7.874 0.561 1.00 97.62 88 VAL A C 1
ATOM 692 O O . VAL A 1 88 ? 7.355 8.235 1.018 1.00 97.62 88 VAL A O 1
ATOM 695 N N . LEU A 1 89 ? 6.185 7.257 -0.613 1.00 97.38 89 LEU A N 1
ATOM 696 C CA . LEU A 1 89 ? 7.334 6.865 -1.414 1.00 97.38 89 LEU A CA 1
ATOM 697 C C . LEU A 1 89 ? 7.873 8.007 -2.286 1.00 97.38 89 LEU A C 1
ATOM 699 O O . LEU A 1 89 ? 9.081 8.103 -2.493 1.00 97.38 89 LEU A O 1
ATOM 703 N N . GLN A 1 90 ? 7.005 8.834 -2.871 1.00 95.44 90 GLN A N 1
ATOM 704 C CA . GLN A 1 90 ? 7.410 9.900 -3.794 1.00 95.44 90 GLN A CA 1
ATOM 705 C C . GLN A 1 90 ? 7.914 11.150 -3.066 1.00 95.44 90 GLN A C 1
ATOM 707 O O . GLN A 1 90 ? 8.783 11.852 -3.579 1.00 95.44 90 GLN A O 1
ATOM 712 N N . TYR A 1 91 ? 7.390 11.407 -1.869 1.00 95.56 91 TYR A N 1
ATOM 713 C CA . TYR A 1 91 ? 7.651 12.608 -1.083 1.00 95.56 91 TYR A CA 1
ATOM 714 C C . TYR A 1 91 ? 8.052 12.229 0.348 1.00 95.56 91 TYR A C 1
ATOM 716 O O . TYR A 1 91 ? 7.523 12.754 1.327 1.00 95.56 91 TYR A O 1
ATOM 724 N N . TYR A 1 92 ? 8.992 11.285 0.451 1.00 95.44 92 TYR A N 1
ATOM 725 C CA . TYR A 1 92 ? 9.397 10.627 1.694 1.00 95.44 92 TYR A CA 1
ATOM 726 C C . TYR A 1 92 ? 9.666 11.596 2.851 1.00 95.44 92 TYR A C 1
ATOM 728 O O . TYR A 1 92 ? 9.116 11.418 3.934 1.00 95.44 92 TYR A O 1
ATOM 736 N N . SER A 1 93 ? 10.458 12.649 2.624 1.00 95.88 93 SER A N 1
ATOM 737 C CA . SER A 1 93 ? 10.841 13.607 3.672 1.00 95.88 93 SER A CA 1
ATOM 738 C C . SER A 1 93 ? 9.655 14.337 4.303 1.00 95.88 93 SER A C 1
ATOM 740 O O . SER A 1 93 ? 9.730 14.727 5.461 1.00 95.88 93 SER A O 1
ATOM 742 N N . THR A 1 94 ? 8.568 14.524 3.555 1.00 95.62 94 THR A N 1
ATOM 743 C CA . THR A 1 94 ? 7.382 15.249 4.021 1.00 95.62 94 THR A CA 1
ATOM 744 C C . THR A 1 94 ? 6.295 14.300 4.509 1.00 95.62 94 THR A C 1
ATOM 746 O O . THR A 1 94 ? 5.623 14.587 5.494 1.00 95.62 94 THR A O 1
ATOM 749 N N . TYR A 1 95 ? 6.101 13.172 3.824 1.00 96.62 95 TYR A N 1
ATOM 750 C CA . TYR A 1 95 ? 4.916 12.343 4.021 1.00 96.62 95 TYR A CA 1
ATOM 751 C C . TYR A 1 95 ? 5.146 11.100 4.875 1.00 96.62 95 TYR A C 1
ATOM 753 O O . TYR A 1 95 ? 4.167 10.531 5.353 1.00 96.62 95 TYR A O 1
ATOM 761 N N . PHE A 1 96 ? 6.390 10.672 5.107 1.00 98.25 96 PHE A N 1
ATOM 762 C CA . PHE A 1 96 ? 6.635 9.442 5.858 1.00 98.25 96 PHE A CA 1
ATOM 763 C C . PHE A 1 96 ? 6.089 9.524 7.291 1.00 98.25 96 PHE A C 1
ATOM 765 O O . PHE A 1 96 ? 5.192 8.763 7.645 1.00 98.25 96 PHE A O 1
ATOM 772 N N . ASP A 1 97 ? 6.563 10.478 8.096 1.00 97.75 97 ASP A N 1
ATOM 773 C CA . ASP A 1 97 ? 6.091 10.621 9.480 1.00 97.75 97 ASP A CA 1
ATOM 774 C C . ASP A 1 97 ? 4.649 11.160 9.543 1.00 97.75 97 ASP A C 1
ATOM 776 O O . ASP A 1 97 ? 3.879 10.765 10.417 1.00 97.75 97 ASP A O 1
ATOM 780 N N . PHE A 1 98 ? 4.236 11.969 8.560 1.00 96.12 98 PHE A N 1
ATOM 781 C CA . PHE A 1 98 ? 2.850 12.430 8.436 1.00 96.12 98 PHE A CA 1
ATOM 782 C C . PHE A 1 98 ? 1.859 11.262 8.345 1.00 96.12 98 PHE A C 1
ATOM 784 O O . PHE A 1 98 ? 0.864 11.240 9.065 1.00 96.12 98 PHE A O 1
ATOM 791 N N . PHE A 1 99 ? 2.108 10.272 7.479 1.00 97.44 99 PHE A N 1
ATOM 792 C CA . PHE A 1 99 ? 1.207 9.123 7.369 1.00 97.44 99 PHE A CA 1
ATOM 793 C C . PHE A 1 99 ? 1.292 8.193 8.582 1.00 97.44 99 PHE A C 1
ATOM 795 O O . PHE A 1 99 ? 0.274 7.590 8.914 1.00 97.44 99 PHE A O 1
ATOM 802 N N . LEU A 1 100 ? 2.431 8.109 9.282 1.00 98.12 100 LEU A N 1
ATOM 803 C CA . LEU A 1 100 ? 2.502 7.382 10.557 1.00 98.12 100 LEU A CA 1
ATOM 804 C C . LEU A 1 100 ? 1.543 7.982 11.597 1.00 98.12 100 LEU A C 1
ATOM 806 O O . LEU A 1 100 ? 0.796 7.239 12.232 1.00 98.12 100 LEU A O 1
ATOM 810 N N . GLU A 1 101 ? 1.486 9.314 11.706 1.00 96.62 101 GLU A N 1
ATOM 811 C CA . GLU A 1 101 ? 0.518 10.006 12.572 1.00 96.62 101 GLU A CA 1
ATOM 812 C C . GLU A 1 101 ? -0.932 9.658 12.188 1.00 96.62 101 GLU A C 1
ATOM 814 O O . GLU A 1 101 ? -1.756 9.361 13.053 1.00 96.62 101 GLU A O 1
ATOM 819 N N . LYS A 1 102 ? -1.255 9.629 10.886 1.00 96.69 102 LYS A N 1
ATOM 820 C CA . LYS A 1 102 ? -2.618 9.308 10.418 1.00 96.69 102 LYS A CA 1
ATOM 821 C C . LYS A 1 102 ? -3.019 7.867 10.684 1.00 96.69 102 LYS A C 1
ATOM 823 O O . LYS A 1 102 ? -4.169 7.611 11.034 1.00 96.69 102 LYS A O 1
ATOM 828 N N . VAL A 1 103 ? -2.084 6.939 10.501 1.00 97.81 103 VAL A N 1
ATOM 829 C CA . VAL A 1 103 ? -2.284 5.520 10.804 1.00 97.81 103 VAL A CA 1
ATOM 830 C C . VAL A 1 103 ? -2.547 5.336 12.290 1.00 97.81 103 VAL A C 1
ATOM 832 O O . VAL A 1 103 ? -3.516 4.666 12.645 1.00 97.81 103 VAL A O 1
ATOM 835 N N . LYS A 1 104 ? -1.754 5.991 13.145 1.00 97.50 104 LYS A N 1
ATOM 836 C CA . LYS A 1 104 ? -1.958 5.963 14.593 1.00 97.50 104 LYS A CA 1
ATOM 837 C C . LYS A 1 104 ? -3.336 6.503 14.979 1.00 97.50 104 LYS A C 1
ATOM 839 O O . LYS A 1 104 ? -4.070 5.816 15.679 1.00 97.50 104 LYS A O 1
ATOM 844 N N . LEU A 1 105 ? -3.742 7.654 14.443 1.00 96.00 105 LEU A N 1
ATOM 845 C CA . LEU A 1 105 ? -5.056 8.234 14.735 1.00 96.00 105 LEU A CA 1
ATOM 846 C C . LEU A 1 105 ? -6.226 7.360 14.252 1.00 96.00 105 LEU A C 1
ATOM 848 O O . LEU A 1 105 ? -7.228 7.219 14.951 1.00 96.00 105 LEU A O 1
ATOM 852 N N . ALA A 1 106 ? -6.119 6.770 13.058 1.00 96.81 106 ALA A N 1
ATOM 853 C CA . ALA A 1 106 ? -7.131 5.842 12.555 1.00 96.81 106 ALA A CA 1
ATOM 854 C C . ALA A 1 106 ? -7.252 4.608 13.467 1.00 96.81 106 ALA A C 1
ATOM 856 O O . ALA A 1 106 ? -8.362 4.195 13.804 1.00 96.81 106 ALA A O 1
ATOM 857 N N . HIS A 1 107 ? -6.116 4.061 13.907 1.00 97.62 107 HIS A N 1
ATOM 858 C CA . HIS A 1 107 ? -6.067 2.926 14.822 1.00 97.62 107 HIS A CA 1
ATOM 859 C C . HIS A 1 107 ? -6.647 3.262 16.206 1.00 97.62 107 HIS A C 1
ATOM 861 O O . HIS A 1 107 ? -7.454 2.495 16.723 1.00 97.62 107 HIS A O 1
ATOM 867 N N . GLU A 1 108 ? -6.330 4.431 16.774 1.00 96.12 108 GLU A N 1
ATOM 868 C CA . GLU A 1 108 ? -6.895 4.918 18.047 1.00 96.12 108 GLU A CA 1
ATOM 869 C C . GLU A 1 108 ? -8.425 5.056 18.000 1.00 96.12 108 GLU A C 1
ATOM 871 O O . GLU A 1 108 ? -9.111 4.840 18.997 1.00 96.12 108 GLU A O 1
ATOM 876 N N . LYS A 1 109 ? -8.984 5.355 16.821 1.00 95.06 109 LYS A N 1
ATOM 877 C CA . LYS A 1 109 ? -10.435 5.384 16.573 1.00 95.06 109 LYS A CA 1
ATOM 878 C C . LYS A 1 109 ? -11.050 3.996 16.343 1.00 95.06 109 LYS A C 1
ATOM 880 O O . LYS A 1 109 ? -12.249 3.900 16.079 1.00 95.06 109 LYS A O 1
ATOM 885 N N . GLY A 1 110 ? -10.254 2.930 16.424 1.00 95.81 110 GLY A N 1
ATOM 886 C CA . GLY A 1 110 ? -10.678 1.547 16.209 1.00 95.81 110 GLY A CA 1
ATOM 887 C C . GLY A 1 110 ? -10.871 1.166 14.739 1.00 95.81 110 GLY A C 1
ATOM 888 O O . GLY A 1 110 ? -11.513 0.153 14.458 1.00 95.81 110 GLY A O 1
ATOM 889 N N . ALA A 1 111 ? -10.362 1.962 13.792 1.00 97.50 111 ALA A N 1
ATOM 890 C CA . ALA A 1 111 ? -10.494 1.660 12.374 1.00 97.50 111 ALA A CA 1
ATOM 891 C C . ALA A 1 111 ? -9.465 0.621 11.912 1.00 97.50 111 ALA A C 1
ATOM 893 O O . ALA A 1 111 ? -8.305 0.618 12.325 1.00 97.50 111 ALA A O 1
ATOM 894 N N . VAL A 1 112 ? -9.875 -0.218 10.962 1.00 98.56 112 VAL A N 1
ATOM 895 C CA . VAL A 1 112 ? -8.948 -1.038 10.181 1.00 98.56 112 VAL A CA 1
ATOM 896 C C . VAL A 1 112 ? -8.190 -0.135 9.211 1.00 98.56 112 VAL A C 1
ATOM 898 O O . VAL A 1 112 ? -8.802 0.633 8.469 1.00 98.56 112 VAL A O 1
ATOM 901 N N . VAL A 1 113 ? -6.865 -0.248 9.170 1.00 98.75 113 VAL A N 1
ATOM 902 C CA . VAL A 1 113 ? -6.026 0.536 8.256 1.00 98.75 113 VAL A CA 1
ATOM 903 C C . VAL A 1 113 ? -5.720 -0.272 6.996 1.00 98.75 113 VAL A C 1
ATOM 905 O O . VAL A 1 113 ? -5.326 -1.438 7.064 1.00 98.75 113 VAL A O 1
ATOM 908 N N . THR A 1 114 ? -5.863 0.349 5.825 1.00 98.88 114 THR A N 1
ATOM 909 C CA . THR A 1 114 ? -5.450 -0.242 4.545 1.00 98.88 114 THR A CA 1
ATOM 910 C C . THR A 1 114 ? -4.614 0.726 3.718 1.00 98.88 114 THR A C 1
ATOM 912 O O . THR A 1 114 ? -4.867 1.927 3.704 1.00 98.88 114 THR A O 1
ATOM 915 N N . PHE A 1 115 ? -3.620 0.196 3.009 1.00 98.88 115 PHE A N 1
ATOM 916 C CA . PHE A 1 115 ? -2.840 0.939 2.026 1.00 98.88 115 PHE A CA 1
ATOM 917 C C . PHE A 1 115 ? -2.963 0.288 0.652 1.00 98.88 115 PHE A C 1
ATOM 919 O O . PHE A 1 115 ? -2.657 -0.895 0.483 1.00 98.88 115 PHE A O 1
ATOM 926 N N . SER A 1 116 ? -3.356 1.077 -0.345 1.00 98.75 116 SER A N 1
ATOM 927 C CA . SER A 1 116 ? -3.085 0.773 -1.750 1.00 98.75 116 SER A CA 1
ATOM 928 C C . SER A 1 116 ? -1.704 1.279 -2.161 1.00 98.75 116 SER A C 1
ATOM 930 O O . SER A 1 116 ? -0.994 1.926 -1.381 1.00 98.75 116 SER A O 1
ATOM 932 N N . TRP A 1 117 ? -1.305 0.977 -3.396 1.00 98.62 117 TRP A N 1
ATOM 933 C CA . TRP A 1 117 ? -0.066 1.510 -3.941 1.00 98.62 117 TRP A CA 1
ATOM 934 C C . TRP A 1 117 ? -0.180 1.886 -5.413 1.00 98.62 117 TRP A C 1
ATOM 936 O O . TRP A 1 117 ? -0.039 1.056 -6.310 1.00 98.62 117 TRP A O 1
ATOM 946 N N . HIS A 1 118 ? -0.354 3.179 -5.662 1.00 98.62 118 HIS A N 1
ATOM 947 C CA . HIS A 1 118 ? -0.259 3.756 -6.997 1.00 98.62 118 HIS A CA 1
ATOM 948 C C . HIS A 1 118 ? 1.205 4.061 -7.361 1.00 98.62 118 HIS A C 1
ATOM 950 O O . HIS A 1 118 ? 1.649 5.213 -7.367 1.00 98.62 118 HIS A O 1
ATOM 956 N N . SER A 1 119 ? 1.976 3.007 -7.639 1.00 98.06 119 SER A N 1
ATOM 957 C CA . SER A 1 119 ? 3.414 3.104 -7.914 1.00 98.06 119 SER A CA 1
ATOM 958 C C . SER A 1 119 ? 3.721 3.868 -9.204 1.00 98.06 119 SER A C 1
ATOM 960 O O . SER A 1 119 ? 3.144 3.589 -10.256 1.00 98.06 119 SER A O 1
ATOM 962 N N . TYR A 1 120 ? 4.664 4.809 -9.144 1.00 98.06 120 TYR A N 1
ATOM 963 C CA . TYR A 1 120 ? 5.187 5.486 -10.333 1.00 98.06 120 TYR A CA 1
ATOM 964 C C . TYR A 1 120 ? 5.869 4.475 -11.257 1.00 98.06 120 TYR A C 1
ATOM 966 O O . TYR A 1 120 ? 6.407 3.465 -10.798 1.00 98.06 120 TYR A O 1
ATOM 974 N N . ASN A 1 121 ? 5.843 4.740 -12.561 1.00 98.31 121 ASN A N 1
ATOM 975 C CA . ASN A 1 121 ? 6.470 3.859 -13.531 1.00 98.31 121 ASN A CA 1
ATOM 976 C C . ASN A 1 121 ? 7.999 3.843 -13.304 1.00 98.31 121 ASN A C 1
ATOM 978 O O . ASN A 1 121 ? 8.635 4.898 -13.384 1.00 98.31 121 ASN A O 1
ATOM 982 N N . PRO A 1 122 ? 8.613 2.677 -13.032 1.00 97.06 122 PRO A N 1
ATOM 983 C CA . PRO A 1 122 ? 10.022 2.592 -12.641 1.00 97.06 122 PRO A CA 1
ATOM 984 C C . PRO A 1 122 ? 10.997 2.886 -13.794 1.00 97.06 122 PRO A C 1
ATOM 986 O O . PRO A 1 122 ? 12.185 3.091 -13.551 1.00 97.06 122 PRO A O 1
ATOM 989 N N . LEU A 1 123 ? 10.522 2.910 -15.044 1.00 96.06 123 LEU A N 1
ATOM 990 C CA . LEU A 1 123 ? 11.334 3.264 -16.209 1.00 96.06 123 LEU A CA 1
ATOM 991 C C . LEU A 1 123 ? 11.298 4.754 -16.511 1.00 96.06 123 LEU A C 1
ATOM 993 O O . LEU A 1 123 ? 12.341 5.362 -16.743 1.00 96.06 123 LEU A O 1
ATOM 997 N N . THR A 1 124 ? 10.096 5.319 -16.546 1.00 96.75 124 THR A N 1
ATOM 998 C CA . THR A 1 124 ? 9.873 6.678 -17.051 1.00 96.75 124 THR A CA 1
ATOM 999 C C . THR A 1 124 ? 9.770 7.717 -15.949 1.00 96.75 124 THR A C 1
ATOM 1001 O O . THR A 1 124 ? 9.697 8.901 -16.264 1.00 96.75 124 THR A O 1
ATOM 1004 N N . THR A 1 125 ? 9.699 7.272 -14.687 1.00 94.75 125 THR A N 1
ATOM 1005 C CA . THR A 1 125 ? 9.471 8.086 -13.480 1.00 94.75 125 THR A CA 1
ATOM 1006 C C . THR A 1 125 ? 8.212 8.953 -13.534 1.00 94.75 125 THR A C 1
ATOM 1008 O O . THR A 1 125 ? 8.021 9.847 -12.710 1.00 94.75 125 THR A O 1
ATOM 1011 N N . ARG A 1 126 ? 7.307 8.663 -14.475 1.00 97.31 126 ARG A N 1
ATOM 1012 C CA . ARG A 1 126 ? 5.980 9.268 -14.565 1.00 97.31 126 ARG A CA 1
ATOM 1013 C C . ARG A 1 126 ? 5.002 8.544 -13.648 1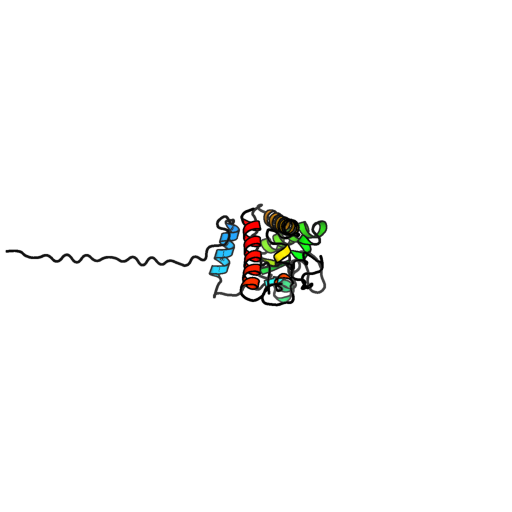.00 97.31 126 ARG A C 1
ATOM 1015 O O . ARG A 1 126 ? 5.316 7.525 -13.033 1.00 97.31 126 ARG A O 1
ATOM 1022 N N . THR A 1 127 ? 3.805 9.105 -13.539 1.00 97.44 127 THR A N 1
ATOM 1023 C CA . THR A 1 127 ? 2.760 8.576 -12.664 1.00 97.44 127 THR A CA 1
ATOM 1024 C C . THR A 1 127 ? 2.380 7.143 -13.043 1.00 97.44 127 THR A C 1
ATOM 1026 O O . THR A 1 127 ? 2.688 6.646 -14.125 1.00 97.44 127 THR A O 1
ATOM 1029 N N . PHE A 1 128 ? 1.651 6.485 -12.149 1.00 97.25 128 PHE A N 1
ATOM 1030 C CA . PHE A 1 128 ? 1.072 5.156 -12.345 1.00 97.25 128 PHE A CA 1
ATOM 1031 C C . PHE A 1 128 ? 0.235 5.003 -13.634 1.00 97.25 128 PHE A C 1
ATOM 1033 O O . PHE A 1 128 ? 0.058 3.877 -14.091 1.00 97.25 128 PHE A O 1
ATOM 1040 N N . TYR A 1 129 ? -0.237 6.104 -14.239 1.00 98.00 129 TYR A N 1
ATOM 1041 C CA . TYR A 1 129 ? -0.953 6.109 -15.524 1.00 98.00 129 TYR A CA 1
ATOM 1042 C C . TYR A 1 129 ? -0.055 6.038 -16.764 1.00 98.00 129 TYR A C 1
ATOM 1044 O O . TYR A 1 129 ? -0.565 5.836 -17.868 1.00 98.00 129 TYR A O 1
ATOM 1052 N N . ASP A 1 130 ? 1.262 6.207 -16.631 1.00 97.94 130 ASP A N 1
ATOM 1053 C CA . ASP A 1 130 ? 2.173 5.896 -17.729 1.00 97.94 130 ASP A CA 1
ATOM 1054 C C . ASP A 1 130 ? 2.187 4.385 -17.935 1.00 97.94 130 ASP A C 1
ATOM 1056 O O . ASP A 1 130 ? 2.721 3.656 -17.110 1.00 97.94 130 ASP A O 1
ATOM 1060 N N . LYS A 1 131 ? 1.609 3.932 -19.049 1.00 97.38 131 LYS A N 1
ATOM 1061 C CA . LYS A 1 131 ? 1.339 2.521 -19.356 1.00 97.38 131 LYS A CA 1
ATOM 1062 C C . LYS A 1 131 ? 2.558 1.748 -19.862 1.00 97.38 131 LYS A C 1
ATOM 1064 O O . LYS A 1 131 ? 2.401 0.588 -20.239 1.00 97.38 131 LYS A O 1
ATOM 1069 N N . THR A 1 132 ? 3.743 2.362 -19.912 1.00 97.88 132 THR A N 1
ATOM 1070 C CA . THR A 1 132 ? 4.968 1.706 -20.394 1.00 97.88 132 THR A CA 1
ATOM 1071 C C . THR A 1 132 ? 5.223 0.414 -19.597 1.00 97.88 132 THR A C 1
ATOM 1073 O O . THR A 1 132 ? 5.450 0.504 -18.388 1.00 97.88 132 THR A O 1
ATOM 1076 N N . PRO A 1 133 ? 5.191 -0.784 -20.221 1.00 96.62 133 PRO A N 1
ATOM 1077 C CA . PRO A 1 133 ? 5.386 -2.045 -19.507 1.00 96.62 133 PRO A CA 1
ATOM 1078 C C . PRO A 1 133 ? 6.757 -2.093 -18.833 1.00 96.62 133 PRO A C 1
ATOM 1080 O O . PRO A 1 133 ? 7.772 -1.825 -19.483 1.00 96.62 133 PRO A O 1
ATOM 1083 N N . ALA A 1 134 ? 6.785 -2.447 -17.548 1.00 97.75 134 ALA A N 1
ATOM 1084 C CA . ALA A 1 134 ? 8.009 -2.358 -16.753 1.00 97.75 134 ALA A CA 1
ATOM 1085 C C . ALA A 1 134 ? 8.245 -3.519 -15.773 1.00 97.75 134 ALA A C 1
ATOM 1087 O O . ALA A 1 134 ? 9.243 -3.501 -15.054 1.00 97.75 134 ALA A O 1
ATOM 1088 N N . ILE A 1 135 ? 7.365 -4.528 -15.728 1.00 97.94 135 ILE A N 1
ATOM 1089 C CA . ILE A 1 135 ? 7.488 -5.639 -14.768 1.00 97.94 135 ILE A CA 1
ATOM 1090 C C . ILE A 1 135 ? 8.804 -6.408 -14.971 1.00 97.94 135 ILE A C 1
ATOM 1092 O O . ILE A 1 135 ? 9.521 -6.672 -14.007 1.00 97.94 135 ILE A O 1
ATOM 1096 N N . ASP A 1 136 ? 9.168 -6.693 -16.225 1.00 97.06 136 ASP A N 1
ATOM 1097 C CA . ASP A 1 136 ? 10.422 -7.359 -16.605 1.00 97.06 136 ASP A CA 1
ATOM 1098 C C . ASP A 1 136 ? 11.675 -6.615 -16.121 1.00 97.06 136 A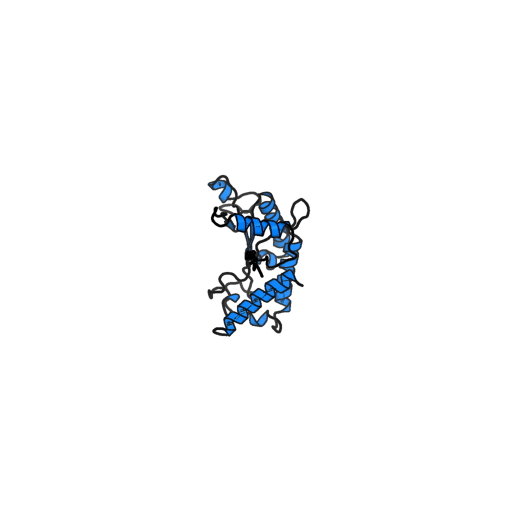SP A C 1
ATOM 1100 O O . ASP A 1 136 ? 12.726 -7.218 -15.934 1.00 97.06 136 ASP A O 1
ATOM 1104 N N . ARG A 1 137 ? 11.565 -5.304 -15.900 1.00 97.62 137 ARG A N 1
ATOM 1105 C CA . ARG A 1 137 ? 12.681 -4.435 -15.511 1.00 97.62 137 ARG A CA 1
ATOM 1106 C C . ARG A 1 137 ? 12.897 -4.393 -14.006 1.00 97.62 137 ARG A C 1
ATOM 1108 O O . ARG A 1 137 ? 14.003 -4.092 -13.575 1.00 97.62 137 ARG A O 1
ATOM 1115 N N . ILE A 1 138 ? 11.867 -4.688 -13.215 1.00 98.38 138 ILE A N 1
ATOM 1116 C CA . ILE A 1 138 ? 11.938 -4.651 -11.748 1.00 98.38 138 ILE A CA 1
ATOM 1117 C C . ILE A 1 138 ? 12.047 -6.033 -11.103 1.00 98.38 138 ILE A C 1
ATOM 1119 O O . ILE A 1 138 ? 12.431 -6.121 -9.941 1.00 98.38 138 ILE A O 1
ATOM 1123 N N . LEU A 1 139 ? 11.731 -7.113 -11.819 1.00 98.12 139 LEU A N 1
ATOM 1124 C CA . LEU A 1 139 ? 11.959 -8.480 -11.339 1.00 98.12 139 LEU A CA 1
ATOM 1125 C C . LEU A 1 139 ? 13.457 -8.853 -11.344 1.00 98.12 139 LEU A C 1
ATOM 1127 O O . LEU A 1 139 ? 14.247 -8.156 -11.985 1.00 98.12 139 LEU A O 1
ATOM 1131 N N . PRO A 1 140 ? 13.871 -9.928 -10.635 1.00 98.00 140 PRO A N 1
ATOM 1132 C CA . PRO A 1 140 ? 15.264 -10.375 -10.619 1.00 98.00 140 PRO A CA 1
ATOM 1133 C C . PRO A 1 140 ? 15.859 -10.499 -12.029 1.00 98.00 140 PRO A C 1
ATOM 1135 O O . PRO A 1 140 ? 15.258 -11.110 -12.912 1.00 98.00 140 PRO A O 1
ATOM 1138 N N . GLY A 1 141 ? 17.037 -9.901 -12.229 1.00 97.44 141 GLY A N 1
ATOM 1139 C CA . GLY A 1 141 ? 17.705 -9.792 -13.533 1.00 97.44 141 GLY A CA 1
ATOM 1140 C C . GLY A 1 141 ? 17.350 -8.535 -14.342 1.00 97.44 141 GLY A C 1
ATOM 1141 O O . GLY A 1 141 ? 18.007 -8.257 -15.343 1.00 97.44 141 GLY A O 1
ATOM 1142 N N . GLY A 1 142 ? 16.353 -7.756 -13.919 1.00 97.88 142 GLY A N 1
ATOM 1143 C CA . GLY A 1 142 ? 16.012 -6.467 -14.515 1.00 97.88 142 GLY A CA 1
ATOM 1144 C C . GLY A 1 142 ? 16.918 -5.320 -14.042 1.00 97.88 142 GLY A C 1
ATOM 1145 O O . GLY A 1 142 ? 17.409 -5.305 -12.914 1.00 97.88 142 GLY A O 1
ATOM 1146 N N . ASP A 1 143 ? 17.111 -4.307 -14.889 1.00 98.25 143 ASP A N 1
ATOM 1147 C CA . ASP A 1 143 ? 17.979 -3.143 -14.624 1.00 98.25 143 ASP A CA 1
ATOM 1148 C C . ASP A 1 143 ? 17.424 -2.156 -13.578 1.00 98.25 143 ASP A C 1
ATOM 1150 O O . ASP A 1 143 ? 18.132 -1.259 -13.122 1.00 98.25 143 ASP A O 1
ATOM 1154 N N . ARG A 1 144 ? 16.153 -2.298 -13.193 1.00 98.44 144 ARG A N 1
ATOM 1155 C CA . ARG A 1 144 ? 15.482 -1.519 -12.142 1.00 98.44 144 ARG A CA 1
ATOM 1156 C C . ARG A 1 144 ? 15.181 -2.359 -10.899 1.00 98.44 144 ARG A C 1
ATOM 1158 O O . ARG A 1 144 ? 14.418 -1.911 -10.045 1.00 98.44 144 ARG A O 1
ATOM 1165 N N . HIS A 1 145 ? 15.781 -3.542 -10.763 1.00 98.62 145 HIS A N 1
ATOM 1166 C CA . HIS A 1 145 ? 15.540 -4.428 -9.625 1.00 98.62 145 HIS A CA 1
ATOM 1167 C C . HIS A 1 145 ? 15.916 -3.791 -8.279 1.00 98.62 145 HIS A C 1
ATOM 1169 O O . HIS A 1 145 ? 15.085 -3.726 -7.377 1.00 98.62 145 HIS A O 1
ATOM 1175 N N . GLU A 1 146 ? 17.122 -3.226 -8.164 1.00 98.50 146 GLU A N 1
ATOM 1176 C CA . GLU A 1 146 ? 17.557 -2.557 -6.927 1.00 98.50 146 GLU A CA 1
ATOM 1177 C C . GLU A 1 146 ? 16.744 -1.291 -6.632 1.00 98.50 146 GLU A C 1
ATOM 1179 O O . GLU A 1 146 ? 16.430 -1.005 -5.479 1.00 98.50 146 GLU A O 1
ATOM 1184 N N . TYR A 1 147 ? 16.313 -0.570 -7.674 1.00 97.94 147 TYR A N 1
ATOM 1185 C CA . TYR A 1 147 ? 15.367 0.534 -7.505 1.00 97.94 147 TYR A CA 1
ATOM 1186 C C . TYR A 1 147 ? 14.065 0.041 -6.865 1.00 97.94 147 TYR A C 1
ATOM 1188 O O . TYR A 1 147 ? 13.587 0.647 -5.910 1.00 97.94 147 TYR A O 1
ATOM 1196 N N . PHE A 1 148 ? 13.500 -1.060 -7.364 1.00 98.62 148 PHE A N 1
ATOM 1197 C CA . PHE A 1 148 ? 12.266 -1.628 -6.832 1.00 98.62 148 PHE A CA 1
ATOM 1198 C C . PHE A 1 148 ? 12.422 -2.120 -5.392 1.00 98.62 148 PHE A C 1
ATOM 1200 O O . PHE A 1 148 ? 11.582 -1.775 -4.561 1.00 98.62 148 PHE A O 1
ATOM 1207 N N . LYS A 1 149 ? 13.517 -2.821 -5.075 1.00 98.81 149 LYS A N 1
ATOM 1208 C CA . LYS A 1 149 ? 13.862 -3.211 -3.699 1.00 98.81 149 LYS A CA 1
ATOM 1209 C C . LYS A 1 149 ? 13.895 -2.011 -2.758 1.00 98.81 149 LYS A C 1
ATOM 1211 O O . LYS A 1 149 ? 13.189 -2.025 -1.761 1.00 98.81 149 LYS A O 1
ATOM 1216 N N . GLY A 1 150 ? 14.548 -0.916 -3.150 1.00 98.62 150 GLY A N 1
ATOM 1217 C CA . GLY A 1 150 ? 14.555 0.316 -2.354 1.00 98.62 150 GLY A CA 1
ATOM 1218 C C . GLY A 1 150 ? 13.159 0.901 -2.087 1.00 98.62 150 GLY A C 1
ATOM 1219 O O . GLY A 1 150 ? 12.928 1.518 -1.048 1.00 98.62 150 GLY A O 1
ATOM 1220 N N . ARG A 1 151 ? 12.181 0.697 -2.985 1.00 98.56 151 ARG A N 1
ATOM 1221 C CA . ARG A 1 151 ? 10.774 1.073 -2.723 1.00 98.56 151 ARG A CA 1
ATOM 1222 C C . ARG A 1 151 ? 10.130 0.146 -1.696 1.00 98.56 151 ARG A C 1
ATOM 1224 O O . ARG A 1 151 ? 9.401 0.623 -0.830 1.00 98.56 151 ARG A O 1
ATOM 1231 N N . LEU A 1 152 ? 10.393 -1.155 -1.788 1.00 98.88 152 LEU A N 1
ATOM 1232 C CA . LEU A 1 152 ? 9.901 -2.133 -0.821 1.00 98.88 152 LEU A CA 1
ATOM 1233 C C . LEU A 1 152 ? 10.535 -1.923 0.562 1.00 98.88 152 LEU A C 1
ATOM 1235 O O . LEU A 1 152 ? 9.810 -1.978 1.548 1.00 98.88 152 LEU A O 1
ATOM 1239 N N . ASP A 1 153 ? 11.816 -1.552 0.640 1.00 98.88 153 ASP A N 1
ATOM 1240 C CA . ASP A 1 153 ? 12.499 -1.210 1.896 1.00 98.88 153 ASP A CA 1
ATOM 1241 C C . ASP A 1 153 ? 11.810 -0.039 2.611 1.00 98.88 153 ASP A C 1
ATOM 1243 O O . ASP A 1 153 ? 11.636 -0.050 3.828 1.00 98.88 153 ASP A O 1
ATOM 1247 N N . VAL A 1 154 ? 11.361 0.976 1.863 1.00 98.81 154 VAL A N 1
ATOM 1248 C CA . VAL A 1 154 ? 10.601 2.100 2.432 1.00 98.81 154 VAL A CA 1
ATOM 1249 C C . VAL A 1 154 ? 9.239 1.643 2.961 1.00 98.81 154 VAL A C 1
ATOM 1251 O O . VAL A 1 154 ? 8.837 2.089 4.036 1.00 98.81 154 VAL A O 1
ATOM 1254 N N . ILE A 1 155 ? 8.539 0.751 2.251 1.00 98.88 155 ILE A N 1
ATOM 1255 C CA . ILE A 1 155 ? 7.266 0.175 2.716 1.00 98.88 155 ILE A CA 1
ATOM 1256 C C . ILE A 1 155 ? 7.488 -0.660 3.987 1.00 98.88 155 ILE A C 1
ATOM 1258 O O . ILE A 1 155 ? 6.764 -0.473 4.964 1.00 98.88 155 ILE A O 1
ATOM 1262 N N . ALA A 1 156 ? 8.511 -1.519 4.015 1.00 98.81 156 ALA A N 1
ATOM 1263 C CA . ALA A 1 156 ? 8.872 -2.318 5.184 1.00 98.81 156 ALA A CA 1
ATOM 1264 C C . ALA A 1 156 ? 9.239 -1.425 6.380 1.00 98.81 156 ALA A C 1
ATOM 1266 O O . ALA A 1 156 ? 8.730 -1.606 7.486 1.00 98.81 156 ALA A O 1
ATOM 1267 N N . LYS A 1 157 ? 10.052 -0.386 6.152 1.00 98.81 157 LYS A N 1
ATOM 1268 C CA . LYS A 1 157 ? 10.397 0.611 7.172 1.00 98.81 157 LYS A CA 1
ATOM 1269 C C . LYS A 1 157 ? 9.163 1.334 7.705 1.00 98.81 157 LYS A C 1
ATOM 1271 O O . LYS A 1 157 ? 9.103 1.613 8.898 1.00 98.81 157 LYS A O 1
ATOM 1276 N N . PHE A 1 158 ? 8.201 1.665 6.844 1.00 98.88 158 PHE A N 1
ATOM 1277 C CA . PHE A 1 158 ? 6.950 2.290 7.269 1.00 98.88 158 PHE A CA 1
ATOM 1278 C C . PHE A 1 158 ? 6.144 1.345 8.158 1.00 98.88 158 PHE A C 1
ATOM 1280 O O . PHE A 1 158 ? 5.774 1.733 9.262 1.00 98.88 158 PHE A O 1
ATOM 1287 N N . ALA A 1 159 ? 5.938 0.099 7.722 1.00 98.62 159 ALA A N 1
ATOM 1288 C CA . ALA A 1 159 ? 5.216 -0.908 8.496 1.00 98.62 159 ALA A CA 1
ATOM 1289 C C . ALA A 1 159 ? 5.856 -1.135 9.877 1.00 98.62 159 ALA A C 1
ATOM 1291 O O . ALA A 1 159 ? 5.153 -1.123 10.880 1.00 98.62 159 ALA A O 1
ATOM 1292 N N . ASN A 1 160 ? 7.189 -1.208 9.947 1.00 98.44 160 ASN A N 1
ATOM 1293 C CA . ASN A 1 160 ? 7.936 -1.376 11.200 1.00 98.44 160 ASN A CA 1
ATOM 1294 C C . ASN A 1 160 ? 7.945 -0.135 12.113 1.00 98.44 160 ASN A C 1
ATOM 1296 O O . ASN A 1 160 ? 8.365 -0.226 13.265 1.00 98.44 160 ASN A O 1
ATOM 1300 N N . ARG A 1 161 ? 7.509 1.031 11.619 1.00 98.69 161 ARG A N 1
ATOM 1301 C CA . ARG A 1 161 ? 7.382 2.273 12.403 1.00 98.69 161 ARG A CA 1
ATOM 1302 C C . ARG A 1 161 ? 5.931 2.654 12.701 1.00 98.69 161 ARG A C 1
ATOM 1304 O O . ARG A 1 161 ? 5.709 3.607 13.445 1.00 98.69 161 ARG A O 1
ATOM 1311 N N . ALA A 1 162 ? 4.956 1.937 12.145 1.00 98.62 162 ALA A N 1
ATOM 1312 C CA . ALA A 1 162 ? 3.540 2.137 12.421 1.00 98.62 162 ALA A CA 1
ATOM 1313 C C . ALA A 1 162 ? 3.193 1.505 13.773 1.00 98.62 162 ALA A C 1
ATOM 1315 O O . ALA A 1 162 ? 2.782 0.350 13.841 1.00 98.62 162 ALA A O 1
ATOM 1316 N N . LEU A 1 163 ? 3.410 2.264 14.847 1.00 98.56 163 LEU A N 1
ATOM 1317 C CA . LEU A 1 163 ? 3.217 1.813 16.222 1.00 98.56 163 LEU A CA 1
ATOM 1318 C C . LEU A 1 163 ? 2.007 2.494 16.870 1.00 98.56 163 LEU A C 1
ATOM 1320 O O . LEU A 1 163 ? 1.761 3.683 16.640 1.00 98.56 163 LEU A O 1
ATOM 1324 N N . ASP A 1 164 ? 1.272 1.749 17.692 1.00 97.88 164 ASP A N 1
ATOM 1325 C CA . ASP A 1 164 ? 0.239 2.298 18.571 1.00 97.88 164 ASP A CA 1
ATOM 1326 C C . ASP A 1 164 ? 0.851 3.035 19.781 1.00 97.88 164 ASP A C 1
ATOM 1328 O O . ASP A 1 164 ? 2.059 3.295 19.841 1.00 97.88 164 ASP A O 1
ATOM 1332 N N . ALA A 1 165 ? 0.012 3.478 20.722 1.00 96.06 165 ALA A N 1
ATOM 1333 C CA . ALA A 1 165 ? 0.477 4.213 21.898 1.00 96.06 165 ALA A CA 1
ATOM 1334 C C . ALA A 1 165 ? 1.304 3.336 22.856 1.00 96.06 165 ALA A C 1
ATOM 1336 O O . ALA A 1 165 ? 2.160 3.853 23.574 1.00 96.06 165 ALA A O 1
ATOM 1337 N N . GLU A 1 166 ? 1.096 2.022 22.815 1.00 97.31 166 GLU A N 1
ATOM 1338 C CA . GLU A 1 166 ? 1.763 1.007 23.623 1.00 97.31 166 GLU A CA 1
ATOM 1339 C C . GLU A 1 166 ? 3.043 0.466 22.959 1.00 97.31 166 GLU A C 1
ATOM 1341 O O . GLU A 1 166 ? 3.737 -0.372 23.537 1.00 97.31 166 GLU A O 1
ATOM 1346 N N . GLY A 1 167 ? 3.380 0.948 21.759 1.00 97.75 167 GLY A N 1
ATOM 1347 C CA . GLY A 1 167 ? 4.571 0.536 21.019 1.00 97.75 167 GLY A CA 1
ATOM 1348 C C . GLY A 1 167 ? 4.411 -0.782 20.259 1.00 97.75 167 GLY A C 1
ATOM 1349 O O . GLY A 1 167 ? 5.415 -1.391 19.887 1.00 97.75 167 GLY A O 1
ATOM 1350 N N . LYS A 1 168 ? 3.181 -1.241 20.016 1.00 98.31 168 LYS A N 1
ATOM 1351 C CA . LYS A 1 168 ? 2.891 -2.431 19.209 1.00 98.31 168 LYS A CA 1
ATOM 1352 C C . LYS A 1 168 ? 2.667 -2.055 17.752 1.00 98.31 168 LYS A C 1
ATOM 1354 O O . LYS A 1 168 ? 2.156 -0.983 17.442 1.00 98.31 168 LYS A O 1
ATOM 1359 N N . LEU A 1 169 ? 3.017 -2.967 16.849 1.00 98.62 169 LEU A N 1
ATOM 1360 C CA . LEU A 1 169 ? 2.799 -2.780 15.415 1.00 98.62 169 LEU A CA 1
ATOM 1361 C C . LEU A 1 169 ? 1.302 -2.745 15.084 1.00 98.62 169 LEU A C 1
ATOM 1363 O O . LEU A 1 169 ? 0.566 -3.685 15.390 1.00 98.62 169 LEU A O 1
ATOM 1367 N N . ILE A 1 170 ? 0.885 -1.686 14.393 1.00 98.81 170 ILE A N 1
ATOM 1368 C CA . ILE A 1 170 ? -0.471 -1.510 13.877 1.00 98.81 170 ILE A CA 1
ATOM 1369 C C . ILE A 1 170 ? -0.647 -2.396 12.633 1.00 98.81 170 ILE A C 1
ATOM 1371 O O . ILE A 1 170 ? 0.101 -2.241 11.662 1.00 98.81 170 ILE A O 1
ATOM 1375 N N . PRO A 1 171 ? -1.649 -3.295 12.598 1.00 98.69 171 PRO A N 1
ATOM 1376 C CA . PRO A 1 171 ? -1.927 -4.096 11.411 1.00 98.69 171 PRO A CA 1
ATOM 1377 C C . PRO A 1 171 ? -2.366 -3.234 10.219 1.00 98.69 171 PRO A C 1
ATOM 1379 O O . PRO A 1 171 ? -3.304 -2.441 10.319 1.00 98.69 171 PRO A O 1
ATOM 1382 N N . ILE A 1 172 ? -1.733 -3.439 9.062 1.00 98.75 172 ILE A N 1
ATOM 1383 C CA . ILE A 1 172 ? -2.060 -2.748 7.808 1.00 98.75 172 ILE A CA 1
ATOM 1384 C C . ILE A 1 172 ? -2.460 -3.777 6.749 1.00 98.75 172 ILE A C 1
ATOM 1386 O O . ILE A 1 172 ? -1.687 -4.671 6.407 1.00 98.75 172 ILE A O 1
ATOM 1390 N N . ILE A 1 173 ? -3.649 -3.619 6.160 1.00 98.75 173 ILE A N 1
ATOM 1391 C CA . ILE A 1 173 ? -4.035 -4.373 4.961 1.00 98.75 173 ILE A CA 1
ATOM 1392 C C . ILE A 1 173 ? -3.351 -3.735 3.754 1.00 98.75 173 ILE A C 1
ATOM 1394 O O . ILE A 1 173 ? -3.798 -2.699 3.253 1.00 98.75 173 ILE A O 1
ATOM 1398 N N . PHE A 1 174 ? -2.280 -4.360 3.272 1.00 98.81 174 PHE A N 1
ATOM 1399 C CA . PHE A 1 174 ? -1.573 -3.908 2.080 1.00 98.81 174 PHE A CA 1
ATOM 1400 C C . PHE A 1 174 ? -2.159 -4.529 0.805 1.00 98.81 174 PHE A C 1
ATOM 1402 O O . PHE A 1 174 ? -2.243 -5.749 0.671 1.00 98.81 174 PHE A O 1
ATOM 1409 N N . ARG A 1 175 ? -2.559 -3.677 -0.144 1.00 98.62 175 ARG A N 1
ATOM 1410 C CA . ARG A 1 175 ? -3.179 -4.057 -1.420 1.00 98.62 175 ARG A CA 1
ATOM 1411 C C . ARG A 1 175 ? -2.375 -3.484 -2.599 1.00 98.62 175 ARG A C 1
ATOM 1413 O O . ARG A 1 175 ? -2.798 -2.489 -3.195 1.00 98.62 175 ARG A O 1
ATOM 1420 N N . PRO A 1 176 ? -1.208 -4.066 -2.927 1.00 98.19 176 PRO A N 1
ATOM 1421 C CA . PRO A 1 176 ? -0.429 -3.648 -4.086 1.00 98.19 176 PRO A CA 1
ATOM 1422 C C . PRO A 1 176 ? -1.080 -4.111 -5.394 1.00 98.19 176 PRO A C 1
ATOM 1424 O O . PRO A 1 176 ? -1.917 -5.013 -5.396 1.00 98.19 176 PRO A O 1
ATOM 1427 N N . TRP A 1 177 ? -0.654 -3.518 -6.513 1.00 98.31 177 TRP A N 1
ATOM 1428 C CA . TRP A 1 177 ? -0.936 -4.014 -7.869 1.00 98.31 177 TRP A CA 1
ATOM 1429 C C . TRP A 1 177 ? -2.427 -4.223 -8.178 1.00 98.31 177 TRP A C 1
ATOM 1431 O O . TRP A 1 177 ? -2.828 -5.189 -8.832 1.00 98.31 177 TRP A O 1
ATOM 1441 N N . HIS A 1 178 ? -3.275 -3.323 -7.680 1.00 98.19 178 HIS A N 1
ATOM 1442 C CA . HIS A 1 178 ? -4.719 -3.396 -7.871 1.00 98.19 178 HIS A CA 1
ATOM 1443 C C . HIS A 1 178 ? -5.126 -3.147 -9.322 1.00 98.19 178 HIS A C 1
ATOM 1445 O O . HIS A 1 178 ? -4.395 -2.519 -10.082 1.00 98.19 178 HIS A O 1
ATOM 1451 N N . GLU A 1 179 ? -6.302 -3.653 -9.705 1.00 97.81 179 GLU A N 1
ATOM 1452 C CA . GLU A 1 179 ? -6.882 -3.452 -11.047 1.00 97.81 179 GLU A CA 1
ATOM 1453 C C . GLU A 1 179 ? -5.960 -3.906 -12.198 1.00 97.81 179 GLU A C 1
ATOM 1455 O O . GLU A 1 179 ? -6.035 -3.400 -13.313 1.00 97.81 179 GLU A O 1
ATOM 1460 N N . HIS A 1 180 ? -5.083 -4.883 -11.942 1.00 95.50 180 HIS A N 1
ATOM 1461 C CA . HIS A 1 180 ? -4.110 -5.398 -12.914 1.00 95.50 180 HIS A CA 1
ATOM 1462 C C . HIS A 1 180 ? -4.731 -6.011 -14.179 1.00 95.50 180 HIS A C 1
ATOM 1464 O O . HIS A 1 180 ? -4.064 -6.145 -15.199 1.00 95.50 180 HIS A O 1
ATOM 1470 N N . ASN A 1 181 ? -6.005 -6.396 -14.119 1.00 92.69 181 ASN A N 1
ATOM 1471 C CA . ASN A 1 181 ? -6.781 -6.874 -15.259 1.00 92.69 181 ASN A CA 1
ATOM 1472 C C . ASN A 1 181 ? -7.162 -5.743 -16.235 1.00 92.69 181 ASN A C 1
ATOM 1474 O O . ASN A 1 181 ? -7.650 -6.017 -17.333 1.00 92.69 181 ASN A O 1
ATOM 1478 N N . HIS A 1 182 ? -6.930 -4.483 -15.862 1.00 92.88 182 HIS A N 1
ATOM 1479 C CA . HIS A 1 182 ? -7.104 -3.315 -16.713 1.00 92.88 182 HIS A CA 1
ATOM 1480 C C . HIS A 1 182 ? -5.758 -2.731 -17.159 1.00 92.88 182 HIS A C 1
ATOM 1482 O O . HIS A 1 182 ? -4.731 -2.870 -16.504 1.00 92.88 182 HIS A O 1
ATOM 1488 N N . LYS A 1 183 ? -5.766 -2.017 -18.291 1.00 92.44 183 LYS A N 1
ATOM 1489 C CA . LYS A 1 183 ? -4.545 -1.497 -18.933 1.00 92.44 183 LYS A CA 1
ATOM 1490 C C . LYS A 1 183 ? -4.218 -0.043 -18.588 1.00 92.44 183 LYS A C 1
ATOM 1492 O O . LYS A 1 183 ? -3.404 0.573 -19.275 1.00 92.44 183 LYS A O 1
ATOM 1497 N N . TRP A 1 184 ? -4.869 0.556 -17.592 1.00 96.56 184 TRP A N 1
ATOM 1498 C CA . TRP A 1 184 ? -4.602 1.951 -17.224 1.00 96.56 184 TRP A CA 1
ATOM 1499 C C . TRP A 1 184 ? -3.387 2.131 -16.316 1.00 96.56 184 TRP A C 1
ATOM 1501 O O . TRP A 1 184 ? -2.823 3.219 -16.321 1.00 96.56 184 TRP A O 1
ATOM 1511 N N . PHE A 1 185 ? -2.937 1.080 -15.627 1.00 98.19 185 PHE A N 1
ATOM 1512 C CA . PHE A 1 185 ? -1.688 1.091 -14.867 1.00 98.19 185 PHE A CA 1
ATOM 1513 C C . PHE A 1 185 ? -0.583 0.304 -15.576 1.00 98.19 185 PHE A C 1
ATOM 1515 O O . PHE A 1 185 ? -0.861 -0.683 -16.261 1.00 98.19 185 PHE A O 1
ATOM 1522 N N . TRP A 1 186 ? 0.685 0.691 -15.403 1.00 98.12 186 TRP A N 1
ATOM 1523 C CA . TRP A 1 186 ? 1.806 -0.016 -16.047 1.00 98.12 186 TRP A CA 1
ATOM 1524 C C . TRP A 1 186 ? 1.925 -1.486 -15.641 1.00 98.12 186 TRP A C 1
ATOM 1526 O O . TRP A 1 186 ? 2.353 -2.296 -16.456 1.00 98.12 186 TRP A O 1
ATOM 1536 N N . TRP A 1 187 ? 1.519 -1.852 -14.422 1.00 97.88 187 TRP A N 1
ATOM 1537 C CA . TRP A 1 187 ? 1.541 -3.245 -13.956 1.00 97.88 187 TRP A CA 1
ATOM 1538 C C . TRP A 1 187 ? 0.406 -4.102 -14.535 1.00 97.88 187 TRP A C 1
ATOM 1540 O O . TRP A 1 187 ? 0.429 -5.319 -14.385 1.00 97.88 187 TRP A O 1
ATOM 1550 N N . GLY A 1 188 ? -0.574 -3.491 -15.206 1.00 96.44 188 GLY A N 1
ATOM 1551 C CA . GLY A 1 188 ? -1.561 -4.198 -16.028 1.00 96.44 188 GLY A CA 1
ATOM 1552 C C . GLY A 1 188 ? -1.127 -4.363 -17.489 1.00 96.44 188 GLY A C 1
ATOM 1553 O O . GLY A 1 188 ? -1.886 -4.866 -18.317 1.00 96.44 188 GLY A O 1
ATOM 1554 N N . ASN A 1 189 ? 0.083 -3.912 -17.838 1.00 96.25 189 ASN A N 1
ATOM 1555 C CA . ASN A 1 189 ? 0.636 -3.995 -19.184 1.00 96.25 189 ASN A CA 1
ATOM 1556 C C . ASN A 1 189 ? 1.895 -4.878 -19.193 1.00 96.25 189 ASN A C 1
ATOM 1558 O O . ASN A 1 189 ? 2.757 -4.775 -18.325 1.00 96.25 189 ASN A O 1
ATOM 1562 N N . SER A 1 190 ? 2.019 -5.726 -20.215 1.00 94.31 190 SER A N 1
ATOM 1563 C CA . SER A 1 190 ? 3.162 -6.620 -20.414 1.00 94.31 190 SER A CA 1
ATOM 1564 C C . SER A 1 190 ? 3.606 -6.586 -21.875 1.00 94.31 190 SER A C 1
ATOM 1566 O O . SER A 1 190 ? 2.794 -6.368 -22.775 1.00 94.31 190 SER A O 1
ATOM 1568 N N . LYS A 1 191 ? 4.903 -6.816 -22.113 1.00 94.69 191 LYS A N 1
ATOM 1569 C CA . LYS A 1 191 ? 5.444 -7.084 -23.460 1.00 94.69 191 LYS A CA 1
ATOM 1570 C C . LYS A 1 191 ? 5.130 -8.510 -23.928 1.00 94.69 191 LYS A C 1
ATOM 1572 O O . LYS A 1 191 ? 5.283 -8.817 -25.105 1.00 94.69 191 LYS A O 1
ATOM 1577 N N . LYS A 1 192 ? 4.742 -9.386 -22.998 1.00 94.00 192 LYS A N 1
ATOM 1578 C CA . LYS A 1 192 ? 4.357 -10.778 -23.239 1.00 94.00 192 LYS A CA 1
ATOM 1579 C C . LYS A 1 192 ? 2.849 -10.869 -23.485 1.00 94.00 192 LYS A C 1
ATOM 1581 O O . LYS A 1 192 ? 2.108 -9.910 -23.278 1.00 94.00 192 LYS A O 1
ATOM 1586 N N . SER A 1 193 ? 2.383 -12.047 -23.889 1.00 93.75 193 SER A N 1
ATOM 1587 C CA . SER A 1 193 ? 0.963 -12.339 -24.104 1.00 93.75 193 SER A CA 1
ATOM 1588 C C . SER A 1 193 ? 0.555 -13.685 -23.493 1.00 93.75 193 SER A C 1
ATOM 1590 O O . SER A 1 193 ? 1.399 -14.528 -23.172 1.00 93.75 193 SER A O 1
ATOM 1592 N N . GLY A 1 194 ? -0.755 -13.871 -23.295 1.00 94.75 194 GLY A N 1
ATOM 1593 C CA . GLY A 1 194 ? -1.337 -15.090 -22.728 1.00 94.75 194 GLY A CA 1
ATOM 1594 C C . GLY A 1 194 ? -0.730 -15.474 -21.375 1.00 94.75 194 GLY A C 1
ATOM 1595 O O . GLY A 1 194 ? -0.395 -14.614 -20.560 1.00 94.75 194 GLY A O 1
ATOM 1596 N N . LYS A 1 195 ? -0.513 -16.778 -21.172 1.00 96.81 195 LYS A N 1
ATOM 1597 C CA . LYS A 1 195 ? 0.036 -17.344 -19.925 1.00 96.81 195 LYS A CA 1
ATOM 1598 C C . LYS A 1 195 ? 1.371 -16.726 -19.498 1.00 96.81 195 LYS A C 1
ATOM 1600 O O . LYS A 1 195 ? 1.665 -16.649 -18.309 1.00 96.81 195 LYS A O 1
ATOM 1605 N N . ALA A 1 196 ? 2.191 -16.277 -20.449 1.00 96.25 196 ALA A N 1
ATOM 1606 C CA . ALA A 1 196 ? 3.480 -15.668 -20.137 1.00 96.25 196 ALA A CA 1
ATOM 1607 C C . ALA A 1 196 ? 3.330 -14.275 -19.493 1.00 96.25 196 ALA A C 1
ATOM 1609 O O . ALA A 1 196 ? 4.131 -13.921 -18.628 1.00 96.25 196 ALA A O 1
ATOM 1610 N N . ALA A 1 197 ? 2.304 -13.507 -19.881 1.00 95.31 197 ALA A N 1
ATOM 1611 C CA . ALA A 1 197 ? 1.970 -12.232 -19.242 1.00 95.31 197 ALA A CA 1
ATOM 1612 C C . ALA A 1 197 ? 1.366 -12.444 -17.844 1.00 95.31 197 ALA A C 1
ATOM 1614 O O . ALA A 1 197 ? 1.754 -11.768 -16.894 1.00 95.31 197 ALA A O 1
ATOM 1615 N N . GLU A 1 198 ? 0.478 -13.430 -17.695 1.00 96.69 198 GLU A N 1
ATOM 1616 C CA . GLU A 1 198 ? -0.100 -13.804 -16.396 1.00 96.69 198 GLU A CA 1
ATOM 1617 C C . GLU A 1 198 ? 0.988 -14.214 -15.396 1.00 96.69 198 GLU A C 1
ATOM 1619 O O . GLU A 1 198 ? 1.021 -13.734 -14.263 1.00 96.69 198 GLU A O 1
ATOM 1624 N N . GLN A 1 199 ? 1.935 -15.052 -15.830 1.00 98.06 199 GLN A N 1
ATOM 1625 C CA . GLN A 1 199 ? 3.030 -15.503 -14.977 1.00 98.06 199 GLN A CA 1
ATOM 1626 C C . GLN A 1 199 ? 3.956 -14.356 -14.554 1.00 98.06 199 GLN A C 1
ATOM 1628 O O . GLN A 1 199 ? 4.461 -14.353 -13.433 1.00 98.06 199 GLN A O 1
ATOM 1633 N N . GLU A 1 200 ? 4.175 -13.370 -15.423 1.00 97.06 200 GLU A N 1
ATOM 1634 C CA . GLU A 1 200 ? 4.958 -12.178 -15.095 1.00 97.06 200 GLU A CA 1
ATOM 1635 C C . GLU A 1 200 ? 4.302 -11.357 -13.974 1.00 97.06 200 GLU A C 1
ATOM 1637 O O . GLU A 1 200 ? 4.983 -10.980 -13.017 1.00 97.06 200 GLU A O 1
ATOM 1642 N N . PHE A 1 201 ? 2.981 -11.167 -14.023 1.00 98.12 201 PHE A N 1
ATOM 1643 C CA . PHE A 1 201 ? 2.241 -10.519 -12.940 1.00 98.12 201 PHE A CA 1
ATOM 1644 C C . PHE A 1 201 ? 2.272 -11.335 -11.636 1.00 98.12 201 PHE A C 1
ATOM 1646 O O . PHE A 1 201 ? 2.522 -10.789 -10.561 1.00 98.12 201 PHE A O 1
ATOM 1653 N N . ILE A 1 202 ? 2.085 -12.658 -11.717 1.00 98.50 202 ILE A N 1
ATOM 1654 C CA . ILE A 1 202 ? 2.179 -13.554 -10.551 1.00 98.50 202 ILE A CA 1
ATOM 1655 C C . ILE A 1 202 ? 3.562 -13.447 -9.897 1.00 98.50 202 ILE A C 1
ATOM 1657 O O . ILE A 1 202 ? 3.664 -13.417 -8.669 1.00 98.50 202 ILE A O 1
ATOM 1661 N N . ASN A 1 203 ? 4.626 -13.359 -10.697 1.00 98.62 203 ASN A N 1
ATOM 1662 C CA . ASN A 1 203 ? 5.986 -13.196 -10.193 1.00 98.62 203 ASN A CA 1
ATOM 1663 C C . ASN A 1 203 ? 6.177 -11.842 -9.498 1.00 98.62 203 ASN A C 1
ATOM 1665 O O . ASN A 1 203 ? 6.784 -11.809 -8.431 1.00 98.62 203 ASN A O 1
ATOM 1669 N N . LEU A 1 204 ? 5.618 -10.752 -10.038 1.00 98.75 204 LEU A N 1
ATOM 1670 C CA . LEU A 1 204 ? 5.617 -9.439 -9.381 1.00 98.75 204 LEU A CA 1
ATOM 1671 C C . LEU A 1 204 ? 4.943 -9.494 -8.009 1.00 98.75 204 LEU A C 1
ATOM 1673 O O . LEU A 1 204 ? 5.514 -9.041 -7.013 1.00 98.75 204 LEU A O 1
ATOM 1677 N N . TRP A 1 205 ? 3.751 -10.088 -7.946 1.00 98.75 205 TRP A N 1
ATOM 1678 C CA . TRP A 1 205 ? 3.009 -10.240 -6.698 1.00 98.75 205 TRP A CA 1
ATOM 1679 C C . TRP A 1 205 ? 3.795 -11.064 -5.674 1.00 98.75 205 TRP A C 1
ATOM 1681 O O . TRP A 1 205 ? 4.000 -10.625 -4.543 1.00 98.75 205 TRP A O 1
ATOM 1691 N N . ARG A 1 206 ? 4.284 -12.243 -6.078 1.00 98.75 206 ARG A N 1
ATOM 1692 C CA . ARG A 1 206 ? 5.043 -13.148 -5.203 1.00 98.75 206 ARG A CA 1
ATOM 1693 C C . ARG A 1 206 ? 6.345 -12.532 -4.723 1.00 98.75 206 ARG A C 1
ATOM 1695 O O . ARG A 1 206 ? 6.645 -12.661 -3.545 1.00 98.75 206 ARG A O 1
ATOM 1702 N N . PHE A 1 207 ? 7.081 -11.849 -5.599 1.00 98.88 207 PHE A N 1
ATOM 1703 C CA . PHE A 1 207 ? 8.301 -11.153 -5.206 1.00 98.88 207 PHE A CA 1
ATOM 1704 C C . PHE A 1 207 ? 8.001 -10.066 -4.174 1.00 98.88 207 PHE A C 1
ATOM 1706 O O . PHE A 1 207 ? 8.673 -10.006 -3.156 1.00 98.88 207 PHE A O 1
ATOM 1713 N N . THR A 1 208 ? 6.957 -9.259 -4.396 1.00 98.88 208 THR A N 1
ATOM 1714 C CA . THR A 1 208 ? 6.549 -8.206 -3.449 1.00 98.88 208 THR A CA 1
ATOM 1715 C C . THR A 1 208 ? 6.259 -8.788 -2.065 1.00 98.88 208 THR A C 1
ATOM 1717 O O . THR A 1 208 ? 6.750 -8.273 -1.066 1.00 98.88 208 THR A O 1
ATOM 1720 N N . VAL A 1 209 ? 5.487 -9.879 -2.006 1.00 98.75 209 VAL A N 1
ATOM 1721 C CA . VAL A 1 209 ? 5.149 -10.562 -0.747 1.00 98.75 209 VAL A CA 1
ATOM 1722 C C . VAL A 1 209 ? 6.384 -11.172 -0.092 1.00 98.75 209 VAL A C 1
ATOM 1724 O O . VAL A 1 209 ? 6.598 -10.958 1.094 1.00 98.75 209 VAL A O 1
ATOM 1727 N N . HIS A 1 210 ? 7.182 -11.924 -0.851 1.00 98.75 210 HIS A N 1
ATOM 1728 C CA . HIS A 1 210 ? 8.388 -12.573 -0.344 1.00 98.75 210 HIS A CA 1
ATOM 1729 C C . HIS A 1 210 ? 9.367 -11.546 0.216 1.00 98.75 210 HIS A C 1
ATOM 1731 O O . HIS A 1 210 ? 9.810 -11.685 1.344 1.00 98.75 210 HIS A O 1
ATOM 1737 N N . TYR A 1 211 ? 9.645 -10.484 -0.535 1.00 98.88 211 TYR A N 1
ATOM 1738 C CA . TYR A 1 211 ? 10.596 -9.464 -0.121 1.00 98.88 211 TYR A CA 1
ATOM 1739 C C . TYR A 1 211 ? 10.152 -8.752 1.160 1.00 98.88 211 TYR A C 1
ATOM 1741 O O . TYR A 1 211 ? 10.943 -8.605 2.073 1.00 98.88 211 TYR A O 1
ATOM 1749 N N . LEU A 1 212 ? 8.879 -8.355 1.265 1.00 98.69 212 LEU A N 1
ATOM 1750 C CA . LEU A 1 212 ? 8.384 -7.664 2.462 1.00 98.69 212 LEU A CA 1
ATOM 1751 C C . LEU A 1 212 ? 8.274 -8.567 3.701 1.00 98.69 212 LEU A C 1
ATOM 1753 O O . LEU A 1 212 ? 8.217 -8.049 4.812 1.00 98.69 212 LEU A O 1
ATOM 1757 N N . ARG A 1 213 ? 8.165 -9.888 3.517 1.00 98.38 213 ARG A N 1
ATOM 1758 C CA . ARG A 1 213 ? 7.985 -10.851 4.612 1.00 98.38 213 ARG A CA 1
ATOM 1759 C C . ARG A 1 213 ? 9.297 -11.504 5.053 1.00 98.38 213 ARG A C 1
ATOM 1761 O O . ARG A 1 213 ? 9.456 -11.773 6.238 1.00 98.38 213 ARG A O 1
ATOM 1768 N N . ASP A 1 214 ? 10.184 -11.808 4.108 1.00 97.94 214 ASP A N 1
ATOM 1769 C CA . ASP A 1 214 ? 11.290 -12.754 4.297 1.00 97.94 214 ASP A CA 1
ATOM 1770 C C . ASP A 1 214 ? 12.694 -12.123 4.184 1.00 97.94 214 ASP A C 1
ATOM 1772 O O . ASP A 1 214 ? 13.670 -12.811 4.485 1.00 97.94 214 ASP A O 1
ATOM 1776 N N . VAL A 1 215 ? 12.817 -10.866 3.733 1.00 96.12 215 VAL A N 1
ATOM 1777 C CA . VAL A 1 215 ? 14.098 -10.163 3.497 1.00 96.12 215 VAL A CA 1
ATOM 1778 C C . VAL A 1 215 ? 14.198 -8.933 4.389 1.00 96.12 215 VAL A C 1
ATOM 1780 O O . VAL A 1 215 ? 15.270 -8.767 5.012 1.00 96.12 215 VAL A O 1
#

Foldseek 3Di:
DDDDDDDDDDDDPPPPPPPPPVDDLFPPDDPQQVVVVVVVVVCVPVDDFFEDECQQADDDPDGHGPDGPCCVVPVADGQAYEYECACCQVVVVPCLVVVLVSLQVCVVSNHAYEYEYFDQQLPPSHTQQPQAACLQQCFPPHVCVVVNLVSLVSVLVSQCSNAYPVRDGRHYHYDYPPPLCDRRGNSVDDPDDDPVNVVSSVRSVVCSSCSSRPD